Protein AF-0000000082933104 (afdb_homodimer)

pLDDT: mean 97.58, std 2.14, range [89.19, 98.94]

Organism: NCBI:txid1450156

Solvent-accessible surface area (backbone atoms only — not comparable to full-atom values): 12382 Å² total; per-residue (Å²): 108,70,47,60,34,48,34,34,32,26,85,57,32,58,61,49,54,52,49,48,28,68,26,53,69,30,44,81,71,48,78,36,68,40,98,80,80,35,26,57,36,30,31,27,39,45,75,86,38,38,39,28,44,19,52,44,88,65,85,78,35,67,41,73,27,58,34,46,31,42,35,26,45,92,82,30,55,64,56,44,52,46,27,46,68,56,41,52,62,78,32,52,75,76,38,72,76,38,62,55,99,85,23,78,34,30,35,27,32,28,30,68,71,47,53,37,40,31,35,32,52,107,71,47,59,34,49,33,36,34,28,84,56,32,58,62,50,54,52,49,47,27,68,26,52,68,30,43,80,73,48,78,36,68,40,98,82,80,35,26,59,37,29,33,28,38,46,76,86,37,36,39,29,43,20,50,43,89,66,84,76,35,68,41,72,26,58,34,48,31,42,35,23,46,94,81,29,55,62,57,45,50,45,27,46,67,56,40,51,63,77,32,52,73,76,37,72,76,39,61,57,98,84,22,77,34,28,35,26,34,28,29,69,70,48,52,37,40,33,35,32,52

Sequence (242 aa):
MLRSLMQVYVKGTIEAVNLYQKAFNAEILCLYPDDKGGYMHSELNVHGQVLAVSEITEKPIEGNNMQFCFHFGEGGEIHVKKAYEVLKDEATIHVPIGPCDYSPCMFSLVDKFGVYWCLFVMLRSLMQVYVKGTIEAVNLYQKAFNAEILCLYPDDKGGYMHSELNVHGQVLAVSEITEKPIEGNNMQFCFHFGEGGEIHVKKAYEVLKDEATIHVPIGPCDYSPCMFSLVDKFGVYWCLFV

Foldseek 3Di:
DPADEDEDEFAAQPVVVVLLCQLQVWAWPDFDDDPPGHGQWTWTQRVNHIYIYHYDPDDDDADDPDAAEEEDDPVCQVSQVRNCVRQVVCKAWPADWADDPVFGTWTWIQGNRRHTYIYTD/DPADEAEDEFAPQPVVVVLLCQLQVWAWPDF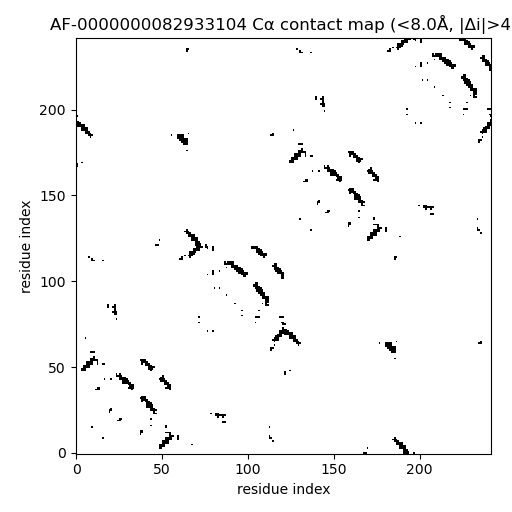DDDPPGHGQWTWTQRVNHTYIYHYDPDDDDADDPDAEEEEDDPVCQVSQVRNCVRQVVCKAWPADWADDPVFGTWTWIQGNRRHTYIYTD

InterPro domains:
  IPR029068 Glyoxalase/Bleomycin resistance protein/Dihydroxybiphenyl dioxygenase [G3DSA:3.10.180.10] (5-121)
  IPR029068 Glyoxalase/Bleomycin resistance protein/Dihydroxybiphenyl dioxygenase [SSF54593] (10-120)

Nearest PDB structures (foldseek):
  3oms-assembly1_A-2  TM=8.398E-01  e=1.100E-09  Bacillus cereus ATCC 14579
  1u6l-assembly1_B  TM=8.187E-01  e=5.709E-09  Pseudomonas aeruginosa PAO1
  1u7i-assembly1_B  TM=7.902E-01  e=3.665E-09  Pseudomonas aeruginosa PAO1
  3e5d-assembly1_A-2  TM=7.153E-01  e=7.315E-06  Listeria monocytogenes serotype 4b str. F2365
  5umq-assembly1_A  TM=6.462E-01  e=1.004E-05  Streptomyces sp. CB03234

Secondary structure (DSSP, 8-state):
--EEEEEEEES-HHHHHHHHHHHHTPEEEEEEE-TTSSEEEEEEEETTEEEEEEE-SS-----SSEEEEEE--TTTHHHHHHHHHHHTTT-EEEEEEE--SS-SSEEEEE-TT--EEEEE-/--EEEEEEEES-HHHHHHHHHHHHTPEEEEEEE-TTSSEEEEEEEETTEEEEEEE-SS-----SSEEEEEE--TTTHHHHHHHHHHHTTTPEEEEEEE--SS-SSEEEEE-TT--EEEEE-

Structure (mmCIF, N/CA/C/O backbone):
data_AF-0000000082933104-model_v1
#
loop_
_entity.id
_entity.type
_entity.pdbx_description
1 polymer 'VOC family protein'
#
loop_
_atom_site.group_PDB
_atom_site.id
_atom_site.type_symbol
_atom_site.label_atom_id
_atom_site.label_alt_id
_atom_site.label_comp_id
_atom_site.label_asym_id
_atom_site.label_entity_id
_atom_site.label_seq_id
_atom_site.pdbx_PDB_ins_code
_atom_site.Cartn_x
_atom_site.Cartn_y
_atom_site.Cartn_z
_atom_site.occupancy
_atom_site.B_iso_or_equiv
_atom_site.auth_seq_id
_atom_site.auth_comp_id
_atom_site.auth_asym_id
_atom_site.auth_atom_id
_atom_site.pdbx_PDB_model_num
ATOM 1 N N . MET A 1 1 ? 0.02 15.031 -7.738 1 89.88 1 MET A N 1
ATOM 2 C CA . MET A 1 1 ? 0.876 14.164 -6.934 1 89.88 1 MET A CA 1
ATOM 3 C C . MET A 1 1 ? 2.145 13.789 -7.695 1 89.88 1 MET A C 1
ATOM 5 O O . MET A 1 1 ? 2.09 13.492 -8.891 1 89.88 1 MET A O 1
ATOM 9 N N . LEU A 1 2 ? 3.324 13.891 -7.027 1 93.56 2 LEU A N 1
ATOM 10 C CA . LEU A 1 2 ? 4.602 13.555 -7.645 1 93.56 2 LEU A CA 1
ATOM 11 C C . LEU A 1 2 ? 4.773 12.047 -7.754 1 93.56 2 LEU A C 1
ATOM 13 O O . LEU A 1 2 ? 5.109 11.531 -8.82 1 93.56 2 LEU A O 1
ATOM 17 N N . ARG A 1 3 ? 4.551 11.406 -6.668 1 97.19 3 ARG A N 1
ATOM 18 C CA . ARG A 1 3 ? 4.691 9.953 -6.66 1 97.19 3 ARG A CA 1
ATOM 19 C C . ARG A 1 3 ? 3.979 9.344 -5.457 1 97.19 3 ARG A C 1
ATOM 21 O O . ARG A 1 3 ? 3.57 10.062 -4.539 1 97.19 3 ARG A O 1
ATOM 28 N N . SER A 1 4 ? 3.727 8.031 -5.492 1 98.56 4 SER A N 1
ATOM 29 C CA . SER A 1 4 ? 3.25 7.238 -4.363 1 98.56 4 SER A CA 1
ATOM 30 C C . SER A 1 4 ? 4.27 6.176 -3.967 1 98.56 4 SER A C 1
ATOM 32 O O . SER A 1 4 ? 5.09 5.754 -4.789 1 98.56 4 SER A O 1
ATOM 34 N N . LEU A 1 5 ? 4.258 5.844 -2.727 1 98.69 5 LEU A N 1
ATOM 35 C CA . LEU A 1 5 ? 5.129 4.777 -2.24 1 98.69 5 LEU A CA 1
ATOM 36 C C . LEU A 1 5 ? 4.316 3.684 -1.554 1 98.69 5 LEU A C 1
ATOM 38 O O . LEU A 1 5 ? 3.404 3.977 -0.777 1 98.69 5 LEU A O 1
ATOM 42 N N . MET A 1 6 ? 4.609 2.506 -1.927 1 98.88 6 MET A N 1
ATOM 43 C CA . MET A 1 6 ? 4.277 1.349 -1.1 1 98.88 6 MET A CA 1
ATOM 44 C C . MET A 1 6 ? 5.363 1.094 -0.06 1 98.88 6 MET A C 1
ATOM 46 O O . MET A 1 6 ? 6.418 0.535 -0.378 1 98.88 6 MET A O 1
ATOM 5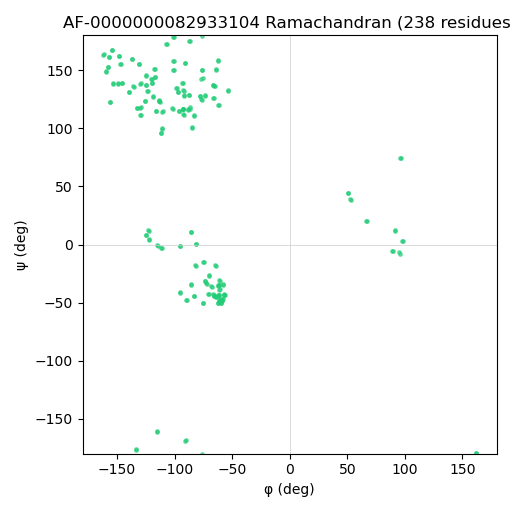0 N N . GLN A 1 7 ? 5.113 1.515 1.153 1 98.94 7 GLN A N 1
ATOM 51 C CA . GLN A 1 7 ? 6.125 1.497 2.201 1 98.94 7 GLN A CA 1
ATOM 52 C C . GLN A 1 7 ? 5.988 0.256 3.08 1 98.94 7 GLN A C 1
ATOM 54 O O . GLN A 1 7 ? 4.891 -0.068 3.537 1 98.94 7 GLN A O 1
ATOM 59 N N . VAL A 1 8 ? 7.105 -0.388 3.275 1 98.88 8 VAL A N 1
ATOM 60 C CA . VAL A 1 8 ? 7.105 -1.518 4.199 1 98.88 8 VAL A CA 1
ATOM 61 C C . VAL A 1 8 ? 8.164 -1.303 5.277 1 98.88 8 VAL A C 1
ATOM 63 O O . VAL A 1 8 ? 9.227 -0.733 5.008 1 98.88 8 VAL A O 1
ATOM 66 N N . TYR A 1 9 ? 7.887 -1.732 6.414 1 98.69 9 TYR A N 1
ATOM 67 C CA . TYR A 1 9 ? 8.797 -1.771 7.555 1 98.69 9 TYR A CA 1
ATOM 68 C C . TYR A 1 9 ? 9.133 -3.207 7.938 1 98.69 9 TYR A C 1
ATOM 70 O O . TYR A 1 9 ? 8.234 -3.988 8.273 1 98.69 9 TYR A O 1
ATOM 78 N N . VAL A 1 10 ? 10.383 -3.508 7.941 1 98.5 10 VAL A N 1
ATOM 79 C CA . VAL A 1 10 ? 10.766 -4.906 8.102 1 98.5 10 VAL A CA 1
ATOM 80 C C . VAL A 1 10 ? 11.938 -5.012 9.07 1 98.5 10 VAL A C 1
ATOM 82 O O . VAL A 1 10 ? 12.617 -4.016 9.344 1 98.5 10 VAL A O 1
ATOM 85 N N . LYS A 1 11 ? 12.148 -6.188 9.641 1 96.94 11 LYS A N 1
ATOM 86 C CA . LYS A 1 11 ? 13.414 -6.523 10.297 1 96.94 11 LYS A CA 1
ATOM 87 C C . LYS A 1 11 ? 14.367 -7.215 9.328 1 96.94 11 LYS A C 1
ATOM 89 O O . LYS A 1 11 ? 14.086 -8.32 8.852 1 96.94 11 LYS A O 1
ATOM 94 N N . GLY A 1 12 ? 15.484 -6.465 9 1 97.12 12 GLY A N 1
ATOM 95 C CA . GLY A 1 12 ? 16.422 -6.992 8.016 1 97.12 12 GLY A CA 1
ATOM 96 C C . GLY A 1 12 ? 16.172 -6.461 6.613 1 97.12 12 GLY A C 1
ATOM 97 O O . GLY A 1 12 ? 15.711 -7.195 5.734 1 97.12 12 GLY A O 1
ATOM 98 N N . THR A 1 13 ? 16.547 -5.211 6.387 1 98.38 13 THR A N 1
ATOM 99 C CA . THR A 1 13 ? 16.266 -4.504 5.145 1 98.38 13 THR A CA 1
ATOM 100 C C . THR A 1 13 ? 17.125 -5.035 4.004 1 98.38 13 THR A C 1
ATOM 102 O O . THR A 1 13 ? 16.672 -5.102 2.855 1 98.38 13 THR A O 1
ATOM 105 N N . ILE A 1 14 ? 18.328 -5.445 4.305 1 98.19 14 ILE A N 1
ATOM 106 C CA . ILE A 1 14 ? 19.219 -5.949 3.266 1 98.19 14 ILE A CA 1
ATOM 107 C C . ILE A 1 14 ? 18.609 -7.195 2.623 1 98.19 14 ILE A C 1
ATOM 109 O O . ILE A 1 14 ? 18.516 -7.285 1.397 1 98.19 14 ILE A O 1
ATOM 113 N N . GLU A 1 15 ? 18.219 -8.109 3.479 1 98.44 15 GLU A N 1
ATOM 114 C CA . GLU A 1 15 ? 17.594 -9.336 2.986 1 98.44 15 GLU A CA 1
ATOM 115 C C . GLU A 1 15 ? 16.297 -9.031 2.242 1 98.44 15 GLU A C 1
ATOM 117 O O . GLU A 1 15 ? 16.016 -9.633 1.202 1 98.44 15 GLU A O 1
ATOM 122 N N . ALA A 1 16 ? 15.492 -8.148 2.775 1 98.75 16 ALA A N 1
ATOM 123 C CA . ALA A 1 16 ? 14.227 -7.793 2.146 1 98.75 16 ALA A CA 1
ATOM 124 C C . ALA A 1 16 ? 14.445 -7.18 0.767 1 98.75 16 ALA A C 1
ATOM 126 O O . ALA A 1 16 ? 13.781 -7.555 -0.201 1 98.75 16 ALA A O 1
ATOM 127 N N . VAL A 1 17 ? 15.352 -6.219 0.68 1 98.75 17 VAL A N 1
ATOM 128 C CA . VAL A 1 17 ? 15.664 -5.566 -0.588 1 98.75 17 VAL A CA 1
ATOM 129 C C . VAL A 1 17 ? 16.109 -6.613 -1.61 1 98.75 17 VAL A C 1
ATOM 131 O O . VAL A 1 17 ? 15.648 -6.598 -2.756 1 98.75 17 VAL A O 1
ATOM 134 N N . ASN A 1 18 ? 16.953 -7.547 -1.171 1 98.62 18 ASN A N 1
ATOM 135 C CA . ASN A 1 18 ? 17.406 -8.617 -2.055 1 98.62 18 ASN A CA 1
ATOM 136 C C . ASN A 1 18 ? 16.234 -9.484 -2.523 1 98.62 18 ASN A C 1
ATOM 138 O O . ASN A 1 18 ? 16.172 -9.859 -3.695 1 98.62 18 ASN A O 1
ATOM 142 N N . LEU A 1 19 ? 15.391 -9.805 -1.607 1 98.88 19 LEU A N 1
ATOM 143 C CA . LEU A 1 19 ? 14.227 -10.617 -1.932 1 98.88 19 LEU A CA 1
ATOM 144 C C . LEU A 1 19 ? 13.367 -9.938 -2.996 1 98.88 19 LEU A C 1
ATOM 146 O O . LEU A 1 19 ? 12.961 -10.57 -3.969 1 98.88 19 LEU A O 1
ATOM 150 N N . TYR A 1 20 ? 13.062 -8.656 -2.834 1 98.88 20 TYR A N 1
ATOM 151 C CA . TYR A 1 20 ? 12.164 -7.945 -3.736 1 98.88 20 TYR A CA 1
ATOM 152 C C . TYR A 1 20 ? 12.836 -7.668 -5.074 1 98.88 20 TYR A C 1
ATOM 154 O O . TYR A 1 20 ? 12.18 -7.637 -6.117 1 98.88 20 TYR A O 1
ATOM 162 N N . GLN A 1 21 ? 14.18 -7.48 -5.059 1 98.88 21 GLN A N 1
ATOM 163 C CA . GLN A 1 21 ? 14.891 -7.422 -6.332 1 98.88 21 GLN A CA 1
ATOM 164 C C . GLN A 1 21 ? 14.688 -8.703 -7.133 1 98.88 21 GLN A C 1
ATOM 166 O O . GLN A 1 21 ? 14.422 -8.656 -8.336 1 98.88 21 GLN A O 1
ATOM 171 N N . LYS A 1 22 ? 14.852 -9.805 -6.434 1 98.75 22 LYS A N 1
ATOM 172 C CA . LYS A 1 22 ? 14.695 -11.102 -7.086 1 98.75 22 LYS A CA 1
ATOM 173 C C . LYS A 1 22 ? 13.258 -11.328 -7.531 1 98.75 22 LYS A C 1
ATOM 175 O O . LYS A 1 22 ? 13.016 -11.773 -8.656 1 98.75 22 LYS A O 1
ATOM 180 N N . ALA A 1 23 ? 12.312 -11.023 -6.711 1 98.88 23 ALA A N 1
ATOM 181 C CA . ALA A 1 23 ? 10.898 -11.305 -6.973 1 98.88 23 ALA A CA 1
ATOM 182 C C . ALA A 1 23 ? 10.375 -10.469 -8.133 1 98.88 23 ALA A C 1
ATOM 184 O O . ALA A 1 23 ? 9.562 -10.945 -8.93 1 98.88 23 ALA A O 1
ATOM 185 N N . PHE A 1 24 ? 10.867 -9.203 -8.227 1 98.81 24 PHE A N 1
ATOM 186 C CA . PHE A 1 24 ? 10.211 -8.258 -9.125 1 98.81 24 PHE A CA 1
ATOM 187 C C . PHE A 1 24 ? 11.195 -7.723 -10.156 1 98.81 24 PHE A C 1
ATOM 189 O O . PHE A 1 24 ? 10.859 -6.84 -10.945 1 98.81 24 PHE A O 1
ATOM 196 N N . ASN A 1 25 ? 12.438 -8.273 -10.117 1 98 25 ASN A N 1
ATOM 197 C CA . ASN A 1 25 ? 13.5 -7.656 -10.914 1 98 25 ASN A CA 1
ATOM 198 C C . ASN A 1 25 ? 13.586 -6.152 -10.672 1 98 25 ASN A C 1
ATOM 200 O O . ASN A 1 25 ? 13.648 -5.371 -11.625 1 98 25 ASN A O 1
ATOM 204 N N . ALA A 1 26 ? 13.508 -5.793 -9.469 1 98.5 26 ALA A N 1
ATOM 205 C CA . ALA A 1 26 ? 13.391 -4.395 -9.078 1 98.5 26 ALA A CA 1
ATOM 206 C C . ALA A 1 26 ? 14.727 -3.674 -9.211 1 98.5 26 ALA A C 1
ATOM 208 O O . ALA A 1 26 ? 15.773 -4.242 -8.898 1 98.5 26 ALA A O 1
ATOM 209 N N . GLU A 1 27 ? 14.711 -2.514 -9.594 1 98.44 27 GLU A N 1
ATOM 210 C CA . GLU A 1 27 ? 15.883 -1.646 -9.633 1 98.44 27 GLU A CA 1
ATOM 211 C C . GLU A 1 27 ? 15.992 -0.811 -8.359 1 98.44 27 GLU A C 1
ATOM 213 O O . GLU A 1 27 ? 14.992 -0.299 -7.859 1 98.44 27 GLU A O 1
ATOM 218 N N . ILE A 1 28 ? 17.188 -0.671 -7.867 1 98.56 28 ILE A N 1
ATOM 219 C CA . ILE A 1 28 ? 17.422 0.171 -6.699 1 98.56 28 ILE A CA 1
ATOM 220 C C . ILE A 1 28 ? 17.391 1.642 -7.109 1 98.56 28 ILE A C 1
ATOM 222 O O . ILE A 1 28 ? 18.094 2.055 -8.023 1 98.56 28 ILE A O 1
ATOM 226 N N . LEU A 1 29 ? 16.578 2.365 -6.488 1 98.62 29 LEU A N 1
ATOM 227 C CA . LEU A 1 29 ? 16.5 3.797 -6.75 1 98.62 29 LEU A CA 1
ATOM 228 C C . LEU A 1 29 ? 17.359 4.582 -5.762 1 98.62 29 LEU A C 1
ATOM 230 O O . LEU A 1 29 ? 18 5.566 -6.133 1 98.62 29 LEU A O 1
ATOM 234 N N . CYS A 1 30 ? 17.328 4.184 -4.492 1 97.81 30 CYS A N 1
ATOM 235 C CA . CYS A 1 30 ? 18.156 4.816 -3.469 1 97.81 30 CYS A CA 1
ATOM 236 C C . CYS A 1 30 ? 18.312 3.902 -2.26 1 97.81 30 CYS A C 1
ATOM 238 O O . CYS A 1 30 ? 17.438 3.078 -1.978 1 97.81 30 CYS A O 1
ATOM 240 N N . LEU A 1 31 ? 19.422 4 -1.617 1 97.5 31 LEU A N 1
ATOM 241 C CA . LEU A 1 31 ? 19.734 3.322 -0.366 1 97.5 31 LEU A CA 1
ATOM 242 C C . LEU A 1 31 ? 20.266 4.312 0.665 1 97.5 31 LEU A C 1
ATOM 244 O O . LEU A 1 31 ? 21.266 4.996 0.417 1 97.5 31 LEU A O 1
ATOM 248 N N . TYR A 1 32 ? 19.578 4.426 1.717 1 96.75 32 TYR A N 1
ATOM 249 C CA . TYR A 1 32 ? 20.047 5.23 2.838 1 96.75 32 TYR A CA 1
ATOM 250 C C . TYR A 1 32 ? 20.406 4.352 4.027 1 96.75 32 TYR A C 1
ATOM 252 O O . TYR A 1 32 ? 19.531 3.957 4.805 1 96.75 32 TYR A O 1
ATOM 260 N N . PRO A 1 33 ? 21.641 4.078 4.199 1 95.88 33 PRO A N 1
ATOM 261 C CA . PRO A 1 33 ? 22.078 3.162 5.258 1 95.88 33 PRO A CA 1
ATOM 262 C C . PRO A 1 33 ? 21.766 3.686 6.656 1 95.88 33 PRO A C 1
ATOM 264 O O . PRO A 1 33 ? 21.656 4.898 6.855 1 95.88 33 PRO A O 1
ATOM 267 N N . ASP A 1 34 ? 21.594 2.693 7.375 1 92.62 34 ASP A N 1
ATOM 268 C CA . ASP A 1 34 ? 21.5 3.051 8.789 1 92.62 34 ASP A CA 1
ATOM 269 C C . ASP A 1 34 ? 22.812 2.773 9.508 1 92.62 34 ASP A C 1
ATOM 271 O O . ASP A 1 34 ? 23.828 2.441 8.875 1 92.62 34 ASP A O 1
ATOM 275 N N . ASP A 1 35 ? 22.969 3.053 10.805 1 89.19 35 ASP A N 1
ATOM 276 C CA . ASP A 1 35 ? 24.219 2.881 11.531 1 89.19 35 ASP A CA 1
ATOM 277 C C . ASP A 1 35 ? 24.359 1.451 12.047 1 89.19 35 ASP A C 1
ATOM 279 O O . ASP A 1 35 ? 25.328 1.126 12.734 1 89.19 35 ASP A O 1
ATOM 283 N N . LYS A 1 36 ? 23.5 0.559 11.594 1 92.81 36 LYS A N 1
ATOM 284 C CA . LYS A 1 36 ? 23.484 -0.8 12.133 1 92.81 36 LYS A CA 1
ATOM 285 C C . LYS A 1 36 ? 23.641 -1.83 11.016 1 92.81 36 LYS A C 1
ATOM 287 O O . LYS A 1 36 ? 23.391 -3.02 11.219 1 92.81 36 LYS A O 1
ATOM 292 N N . GLY A 1 37 ? 23.938 -1.374 9.805 1 92 37 GLY A N 1
ATOM 293 C CA . GLY A 1 37 ? 24.203 -2.299 8.711 1 92 37 GLY A CA 1
ATOM 294 C C . GLY A 1 37 ? 23 -2.527 7.816 1 92 37 GLY A C 1
ATOM 295 O O . GLY A 1 37 ? 23.047 -3.369 6.918 1 92 37 GLY A O 1
ATOM 296 N N . GLY A 1 38 ? 21.953 -1.885 8.039 1 96 38 GLY A N 1
ATOM 297 C CA . GLY A 1 38 ? 20.781 -1.927 7.176 1 96 38 GLY A CA 1
ATOM 298 C C . GLY A 1 38 ? 20.469 -0.591 6.531 1 96 38 GLY A C 1
ATOM 299 O O . GLY A 1 38 ? 21.359 0.209 6.277 1 96 38 GLY A O 1
ATOM 300 N N . TYR A 1 39 ? 19.281 -0.467 6.09 1 96.94 39 TYR A N 1
ATOM 301 C CA . TYR A 1 39 ? 18.844 0.784 5.48 1 96.94 39 TYR A CA 1
ATOM 302 C C . TYR A 1 39 ? 17.781 1.469 6.332 1 96.94 39 TYR A C 1
ATOM 304 O O . TYR A 1 39 ? 16.766 0.863 6.668 1 96.94 39 TYR A O 1
ATOM 312 N N . MET A 1 40 ? 17.969 2.676 6.734 1 95.06 40 MET A N 1
ATOM 313 C CA . MET A 1 40 ? 16.922 3.496 7.344 1 95.06 40 MET A CA 1
ATOM 314 C C . MET A 1 40 ? 15.773 3.734 6.363 1 95.06 40 MET A C 1
ATOM 316 O O . MET A 1 40 ? 14.609 3.768 6.762 1 95.06 40 MET A O 1
ATOM 320 N N . HIS A 1 41 ? 16.172 3.854 5.117 1 96.81 41 HIS A N 1
ATOM 321 C CA . HIS A 1 41 ? 15.25 4.031 4.008 1 96.81 41 HIS A CA 1
ATOM 322 C C . HIS A 1 41 ? 15.844 3.516 2.701 1 96.81 41 HIS A C 1
ATOM 324 O O . HIS A 1 41 ? 17.031 3.715 2.436 1 96.81 41 HIS A O 1
ATOM 330 N N . SER A 1 42 ? 15.117 2.885 1.926 1 98.62 42 SER A N 1
ATOM 331 C CA . SER A 1 42 ? 15.484 2.455 0.58 1 98.62 42 SER A CA 1
ATOM 332 C C . SER A 1 42 ? 14.273 2.451 -0.347 1 98.62 42 SER A C 1
ATOM 334 O O . SER A 1 42 ? 13.133 2.365 0.112 1 98.62 42 SER A O 1
ATOM 336 N N . GLU A 1 43 ? 14.523 2.568 -1.592 1 98.81 43 GLU A N 1
ATOM 337 C CA . GLU A 1 43 ? 13.461 2.549 -2.596 1 98.81 43 GLU A CA 1
ATOM 338 C C . GLU A 1 43 ? 13.844 1.678 -3.787 1 98.81 43 GLU A C 1
ATOM 340 O O . GLU A 1 43 ? 14.992 1.714 -4.246 1 98.81 43 GLU A O 1
ATOM 345 N N . LEU A 1 44 ? 12.922 0.938 -4.176 1 98.88 44 LEU A N 1
ATOM 346 C CA . LEU A 1 44 ? 13.055 0.105 -5.363 1 98.88 44 LEU A CA 1
ATOM 347 C C . LEU A 1 44 ? 11.992 0.461 -6.395 1 98.88 44 LEU A C 1
ATOM 349 O O . LEU A 1 44 ? 10.852 0.766 -6.039 1 98.88 44 LEU A O 1
ATOM 353 N N . ASN A 1 45 ? 12.336 0.439 -7.645 1 98.81 45 ASN A N 1
ATOM 354 C CA . ASN A 1 45 ? 11.344 0.458 -8.719 1 98.81 45 ASN A CA 1
ATOM 355 C C . ASN A 1 45 ? 10.805 -0.938 -9 1 98.81 45 ASN A C 1
ATOM 357 O O . ASN A 1 45 ? 11.531 -1.805 -9.492 1 98.81 45 ASN A O 1
ATOM 361 N N . VAL A 1 46 ? 9.586 -1.166 -8.695 1 98.44 46 VAL A N 1
ATOM 362 C CA . VAL A 1 46 ? 8.898 -2.432 -8.945 1 98.44 46 VAL A CA 1
ATOM 363 C C . VAL A 1 46 ? 7.824 -2.24 -10.008 1 98.44 46 VAL A C 1
ATOM 365 O O . VAL A 1 46 ? 6.688 -1.887 -9.688 1 98.44 46 VAL A O 1
ATOM 368 N N . HIS A 1 47 ? 8.188 -2.553 -11.203 1 97.5 47 HIS A N 1
ATOM 369 C CA . HIS A 1 47 ? 7.285 -2.424 -12.344 1 97.5 47 HIS A CA 1
ATOM 370 C C . HIS A 1 47 ? 6.688 -1.021 -12.414 1 97.5 47 HIS A C 1
ATOM 372 O O . HIS A 1 47 ? 5.477 -0.867 -12.578 1 97.5 47 HIS A O 1
ATOM 378 N N . GLY A 1 48 ? 7.445 -0.025 -12.125 1 96.81 48 GLY A N 1
ATOM 379 C CA . GLY A 1 48 ? 7.008 1.356 -12.25 1 96.81 48 GLY A CA 1
ATOM 380 C C . GLY A 1 48 ? 6.484 1.933 -10.945 1 96.81 48 GLY A C 1
ATOM 381 O O . GLY A 1 48 ? 6.156 3.119 -10.875 1 96.81 48 GLY A O 1
ATOM 382 N N . GLN A 1 49 ? 6.328 1.116 -9.914 1 97.94 49 GLN A N 1
ATOM 383 C CA . GLN A 1 49 ? 5.922 1.565 -8.586 1 97.94 49 GLN A CA 1
ATOM 384 C C . GLN A 1 49 ? 7.117 1.665 -7.648 1 97.94 49 GLN A C 1
ATOM 386 O O . GLN A 1 49 ? 8.102 0.939 -7.809 1 97.94 49 GLN A O 1
ATOM 391 N N . VAL A 1 50 ? 6.996 2.559 -6.738 1 98.75 50 VAL A N 1
ATOM 392 C CA . VAL A 1 50 ? 8.062 2.662 -5.742 1 98.75 50 VAL A CA 1
ATOM 393 C C . VAL A 1 50 ? 7.711 1.812 -4.523 1 98.75 50 VAL A C 1
ATOM 395 O O . VAL A 1 50 ? 6.695 2.053 -3.859 1 98.75 50 VAL A O 1
ATOM 398 N N . LEU A 1 51 ? 8.484 0.835 -4.273 1 98.94 51 LEU A N 1
ATOM 399 C CA . LEU A 1 51 ? 8.477 0.1 -3.012 1 98.94 51 LEU A CA 1
ATOM 400 C C . LEU A 1 51 ? 9.547 0.631 -2.064 1 98.94 51 LEU A C 1
ATOM 402 O O . LEU A 1 51 ? 10.734 0.567 -2.369 1 98.94 51 LEU A O 1
ATOM 406 N N . ALA A 1 52 ? 9.125 1.183 -1 1 98.94 52 ALA A N 1
ATOM 407 C CA . ALA A 1 52 ? 10.055 1.678 0.014 1 98.94 52 ALA A CA 1
ATOM 408 C C . ALA A 1 52 ? 10.219 0.667 1.145 1 98.94 52 ALA A C 1
ATOM 410 O O . ALA A 1 52 ? 9.242 0.062 1.595 1 98.94 52 ALA A O 1
ATOM 411 N N . VAL A 1 53 ? 11.438 0.454 1.521 1 98.88 53 VAL A N 1
ATOM 412 C CA . VAL A 1 53 ? 11.758 -0.53 2.549 1 98.88 53 VAL A CA 1
ATOM 413 C C . VAL A 1 53 ? 12.57 0.13 3.66 1 98.88 53 VAL A C 1
ATOM 415 O O . VAL A 1 53 ? 13.617 0.735 3.398 1 98.88 53 VAL A O 1
ATOM 418 N N . SER A 1 54 ? 12.117 0.064 4.836 1 98.31 54 SER A N 1
ATOM 419 C CA . SER A 1 54 ? 12.797 0.646 5.992 1 98.31 54 SER A CA 1
ATOM 420 C C . SER A 1 54 ? 12.898 -0.356 7.137 1 98.31 54 SER A C 1
ATOM 422 O O . SER A 1 54 ? 12.062 -1.257 7.254 1 98.31 54 SER A O 1
ATOM 424 N N . GLU A 1 55 ? 13.906 -0.12 7.977 1 97.69 55 GLU A N 1
ATOM 425 C CA . GLU A 1 55 ? 14.062 -0.933 9.18 1 97.69 55 GLU A CA 1
ATOM 426 C C . GLU A 1 55 ? 13.078 -0.507 10.266 1 97.69 55 GLU A C 1
ATOM 428 O O . GLU A 1 55 ? 12.914 0.686 10.531 1 97.69 55 GLU A O 1
ATOM 433 N N . ILE A 1 56 ? 12.367 -1.468 10.758 1 95.94 56 ILE A N 1
ATOM 434 C CA . ILE A 1 56 ? 11.453 -1.167 11.852 1 95.94 56 ILE A CA 1
ATOM 435 C C . ILE A 1 56 ? 12.148 -1.39 13.188 1 95.94 56 ILE A C 1
ATOM 437 O O . ILE A 1 56 ? 12.859 -2.383 13.367 1 95.94 56 ILE A O 1
ATOM 441 N N . THR A 1 57 ? 12.016 -0.456 14.039 1 91.69 57 THR A N 1
ATOM 442 C CA . THR A 1 57 ? 12.68 -0.542 15.336 1 91.69 57 THR A CA 1
ATOM 443 C C . THR A 1 57 ? 11.828 -1.323 16.328 1 91.69 57 THR A C 1
ATOM 445 O O . THR A 1 57 ? 12.352 -2.066 17.156 1 91.69 57 THR A O 1
ATOM 448 N N . GLU A 1 58 ? 10.484 -1.202 16.219 1 95.12 58 GLU A N 1
ATOM 449 C CA . GLU A 1 58 ? 9.57 -1.939 17.094 1 95.12 58 GLU A CA 1
ATOM 450 C C . GLU A 1 58 ? 9.266 -3.324 16.516 1 95.12 58 GLU A C 1
ATOM 452 O O . GLU A 1 58 ? 9.781 -3.695 15.469 1 95.12 58 GLU A O 1
ATOM 457 N N . LYS A 1 59 ? 8.531 -4.113 17.281 1 96.31 59 LYS A N 1
ATOM 458 C CA . LYS A 1 59 ? 8.094 -5.414 16.781 1 96.31 59 LYS A CA 1
ATOM 459 C C . LYS A 1 59 ? 7.113 -5.258 15.609 1 96.31 59 LYS A C 1
ATOM 461 O O . LYS A 1 59 ? 6.098 -4.57 15.734 1 96.31 59 LYS A O 1
ATOM 466 N N . PRO A 1 60 ? 7.418 -5.887 14.516 1 97.56 60 PRO A N 1
ATOM 467 C CA . PRO A 1 60 ? 6.453 -5.816 13.414 1 97.56 60 PRO A CA 1
ATOM 468 C C . PRO A 1 60 ? 5.145 -6.531 13.734 1 97.56 60 PRO A C 1
ATOM 470 O O . PRO A 1 60 ? 5.152 -7.59 14.367 1 97.56 60 PRO A O 1
ATOM 473 N N . ILE A 1 61 ? 4.109 -5.914 13.383 1 98.06 61 ILE A N 1
ATOM 474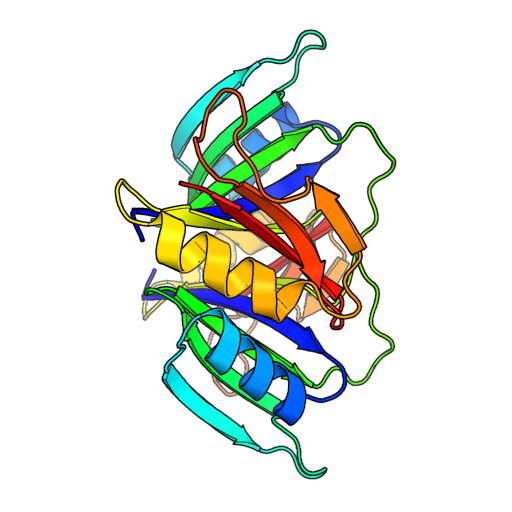 C CA . ILE A 1 61 ? 2.777 -6.5 13.484 1 98.06 61 ILE A CA 1
ATOM 475 C C . ILE A 1 61 ? 2.174 -6.656 12.094 1 98.06 61 ILE A C 1
ATOM 477 O O . ILE A 1 61 ? 1.983 -5.668 11.383 1 98.06 61 ILE A O 1
ATOM 481 N N . GLU A 1 62 ? 1.979 -7.859 11.742 1 98 62 GLU A N 1
ATOM 482 C CA . GLU A 1 62 ? 1.313 -8.156 10.477 1 98 62 GLU A CA 1
ATOM 483 C C . GLU A 1 62 ? -0.183 -7.867 10.562 1 98 62 GLU A C 1
ATOM 485 O O . GLU A 1 62 ? -0.855 -8.305 11.492 1 98 62 GLU A O 1
ATOM 490 N N . GLY A 1 63 ? -0.668 -7.113 9.641 1 98.25 63 GLY A N 1
ATOM 491 C CA . GLY A 1 63 ? -2.1 -6.871 9.555 1 98.25 63 GLY A CA 1
ATOM 492 C C . GL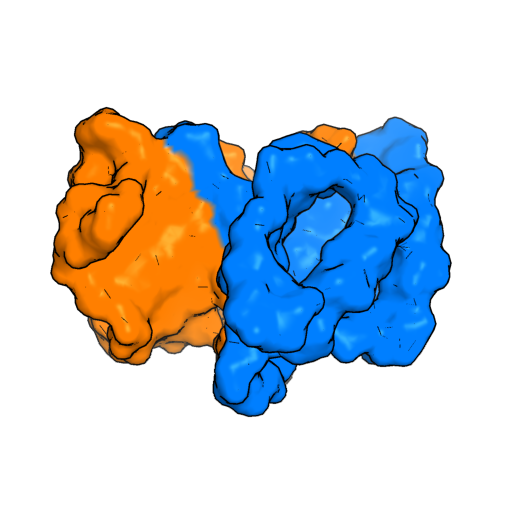Y A 1 63 ? -2.76 -7.609 8.406 1 98.25 63 GLY A C 1
ATOM 493 O O . GLY A 1 63 ? -2.084 -8.266 7.613 1 98.25 63 GLY A O 1
ATOM 494 N N . ASN A 1 64 ? -4.09 -7.555 8.367 1 98.5 64 ASN A N 1
ATOM 495 C CA . ASN A 1 64 ? -4.824 -8.211 7.293 1 98.5 64 ASN A CA 1
ATOM 496 C C . ASN A 1 64 ? -5.699 -7.215 6.527 1 98.5 64 ASN A C 1
ATOM 498 O O . ASN A 1 64 ? -6.555 -7.617 5.738 1 98.5 64 ASN A O 1
ATOM 502 N N . ASN A 1 65 ? -5.465 -5.941 6.789 1 98.69 65 ASN A N 1
ATOM 503 C CA . ASN A 1 65 ? -6.406 -4.965 6.258 1 98.69 65 ASN A CA 1
ATOM 504 C C . ASN A 1 65 ? -5.773 -4.113 5.164 1 98.69 65 ASN A C 1
ATOM 506 O O . ASN A 1 65 ? -6.426 -3.227 4.605 1 98.69 65 ASN A O 1
ATOM 510 N N . MET A 1 66 ? -4.5 -4.266 4.848 1 98.94 66 MET A N 1
ATOM 511 C CA . MET A 1 66 ? -3.811 -3.568 3.766 1 98.94 66 MET A CA 1
ATOM 512 C C . MET A 1 66 ? -3.055 -4.551 2.879 1 98.94 66 MET A C 1
ATOM 514 O O . MET A 1 66 ? -2.43 -5.488 3.377 1 98.94 66 MET A O 1
ATOM 518 N N . GLN A 1 67 ? -3.113 -4.332 1.59 1 98.94 67 GLN A N 1
ATOM 519 C CA . GLN A 1 67 ? -2.484 -5.223 0.622 1 98.94 67 GLN A CA 1
ATOM 520 C C . GLN A 1 67 ? -1.956 -4.445 -0.581 1 98.94 67 GLN A C 1
ATOM 522 O O . GLN A 1 67 ? -2.602 -3.508 -1.052 1 98.94 67 GLN A O 1
ATOM 527 N N . PHE A 1 68 ? -0.806 -4.793 -1.051 1 98.94 68 PHE A N 1
ATOM 528 C CA . PHE A 1 68 ? -0.285 -4.293 -2.318 1 98.94 68 PHE A CA 1
ATOM 529 C C . PHE A 1 68 ? -0.661 -5.227 -3.463 1 98.94 68 PHE A C 1
ATOM 531 O O . PHE A 1 68 ? -0.407 -6.434 -3.396 1 98.94 68 PHE A O 1
ATOM 538 N N . CYS A 1 69 ? -1.227 -4.695 -4.484 1 98.88 69 CYS A N 1
ATOM 539 C CA . CYS A 1 69 ? -1.656 -5.531 -5.598 1 98.88 69 CYS A CA 1
ATOM 540 C C . CYS A 1 69 ? -1.049 -5.047 -6.91 1 98.88 69 CYS A C 1
ATOM 542 O O . CYS A 1 69 ? -1.012 -3.842 -7.176 1 98.88 69 CYS A O 1
ATOM 544 N N . PHE A 1 70 ? -0.606 -5.938 -7.703 1 98.75 70 PHE A N 1
ATOM 545 C CA . PHE A 1 70 ? -0.149 -5.66 -9.062 1 98.75 70 PHE A CA 1
ATOM 546 C C . PHE A 1 70 ? -0.995 -6.414 -10.078 1 98.75 70 PHE A C 1
ATOM 548 O O . PHE A 1 70 ? -1.192 -7.625 -9.961 1 98.75 70 PHE A O 1
ATOM 555 N N . HIS A 1 71 ? -1.455 -5.676 -10.969 1 98.56 71 HIS A N 1
ATOM 556 C CA . HIS A 1 71 ? -2.256 -6.215 -12.062 1 98.56 71 HIS A CA 1
ATOM 557 C C . HIS A 1 71 ? -1.502 -6.137 -13.391 1 98.56 71 HIS A C 1
ATOM 559 O O . HIS A 1 71 ? -1.228 -5.047 -13.891 1 98.56 71 HIS A O 1
ATOM 565 N N . PHE A 1 72 ? -1.201 -7.25 -13.914 1 98.38 72 PHE A N 1
ATOM 566 C CA . PHE A 1 72 ? -0.491 -7.328 -15.188 1 98.38 72 PHE A CA 1
ATOM 567 C C . PHE A 1 72 ? -1.454 -7.633 -16.328 1 98.38 72 PHE A C 1
ATOM 569 O O . PHE A 1 72 ? -2.568 -8.102 -16.094 1 98.38 72 PHE A O 1
ATOM 576 N N . GLY A 1 73 ? -1.076 -7.305 -17.5 1 96 73 GLY A N 1
ATOM 577 C CA . GLY A 1 73 ? -1.841 -7.641 -18.688 1 96 73 GLY A CA 1
ATOM 578 C C . GLY A 1 73 ? -1.449 -8.977 -19.297 1 96 73 GLY A C 1
ATOM 579 O O . GLY A 1 73 ? -0.707 -9.742 -18.688 1 96 73 GLY A O 1
ATOM 580 N N . GLU A 1 74 ? -1.964 -9.18 -20.5 1 91.94 74 GLU A N 1
ATOM 581 C CA . GLU A 1 74 ? -1.633 -10.398 -21.234 1 91.94 74 GLU A CA 1
ATOM 582 C C . GLU A 1 74 ? -0.122 -10.578 -21.344 1 91.94 74 GLU A C 1
ATOM 584 O O . GLU A 1 74 ? 0.602 -9.633 -21.656 1 91.94 74 GLU A O 1
ATOM 589 N N . GLY A 1 75 ? 0.347 -11.758 -21.047 1 93.06 75 GLY A N 1
ATOM 590 C CA . GLY A 1 75 ? 1.776 -12.023 -21.078 1 93.06 75 GLY A CA 1
ATOM 591 C C . GLY A 1 75 ? 2.455 -11.742 -19.75 1 93.06 75 GLY A C 1
ATOM 592 O O . GLY A 1 75 ? 3.633 -12.055 -19.562 1 93.06 75 GLY A O 1
ATOM 593 N N . GLY A 1 76 ? 1.711 -11.227 -18.859 1 96.94 76 GLY A N 1
ATOM 594 C CA . GLY A 1 76 ? 2.262 -10.844 -17.578 1 96.94 76 GLY A CA 1
ATOM 595 C C . GLY A 1 76 ? 2.391 -12.016 -16.609 1 96.94 76 GLY A C 1
ATOM 596 O O . GLY A 1 76 ? 2.902 -11.859 -15.5 1 96.94 76 GLY A O 1
ATOM 597 N N . GLU A 1 77 ? 1.994 -13.219 -17.062 1 97.5 77 GLU A N 1
ATOM 598 C CA . GLU A 1 77 ? 2.072 -14.422 -16.234 1 97.5 77 GLU A CA 1
ATOM 599 C C . GLU A 1 77 ? 3.502 -14.68 -15.766 1 97.5 77 GLU A C 1
ATOM 601 O O . GLU A 1 77 ? 3.715 -15.172 -14.664 1 97.5 77 GLU A O 1
ATOM 606 N N . ILE A 1 78 ? 4.422 -14.344 -16.641 1 97.69 78 ILE A N 1
ATOM 607 C CA . ILE A 1 78 ? 5.828 -14.586 -16.312 1 97.69 78 ILE A CA 1
ATOM 608 C C . ILE A 1 78 ? 6.219 -13.805 -15.07 1 97.69 78 ILE A C 1
ATOM 610 O O . ILE A 1 78 ? 6.957 -14.305 -14.219 1 97.69 78 ILE A O 1
ATOM 614 N N . HIS A 1 79 ? 5.723 -12.602 -14.914 1 98.5 79 HIS A N 1
ATOM 615 C CA . HIS A 1 79 ? 6.016 -11.773 -13.75 1 98.5 79 HIS A CA 1
ATOM 616 C C . HIS A 1 79 ? 5.34 -12.32 -12.5 1 98.5 79 HIS A C 1
ATOM 618 O O . HIS A 1 79 ? 5.945 -12.352 -11.422 1 98.5 79 HIS A O 1
ATOM 624 N N . VAL A 1 80 ? 4.066 -12.734 -12.664 1 98.69 80 VAL A N 1
ATOM 625 C CA . VAL A 1 80 ? 3.297 -13.258 -11.539 1 98.69 80 VAL A CA 1
ATOM 626 C C . VAL A 1 80 ? 3.936 -14.555 -11.031 1 98.69 80 VAL A C 1
ATOM 628 O O . VAL A 1 80 ? 4.145 -14.719 -9.828 1 98.69 80 VAL A O 1
ATOM 631 N N . LYS A 1 81 ? 4.297 -15.422 -11.898 1 98.56 81 LYS A N 1
ATOM 632 C CA . LYS A 1 81 ? 4.883 -16.703 -11.539 1 98.56 81 LYS A CA 1
ATOM 633 C C . LYS A 1 81 ? 6.25 -16.531 -10.883 1 98.56 81 LYS A C 1
ATOM 635 O O . LYS A 1 81 ? 6.57 -17.203 -9.898 1 98.56 81 LYS A O 1
ATOM 640 N N . LYS A 1 82 ? 7.023 -15.664 -11.445 1 98.69 82 LYS A N 1
ATOM 641 C CA . LYS A 1 82 ? 8.336 -15.398 -10.852 1 98.69 82 LYS A CA 1
ATOM 642 C C . LYS A 1 82 ? 8.203 -14.898 -9.422 1 98.69 82 LYS A C 1
ATOM 644 O O . LYS A 1 82 ? 8.875 -15.391 -8.516 1 98.69 82 LYS A O 1
ATOM 649 N N . ALA A 1 83 ? 7.355 -13.891 -9.227 1 98.88 83 ALA A N 1
ATOM 650 C CA . ALA A 1 83 ? 7.145 -13.336 -7.895 1 98.88 83 ALA A CA 1
ATOM 651 C C . ALA A 1 83 ? 6.691 -14.414 -6.918 1 98.88 83 ALA A C 1
ATOM 653 O O . ALA A 1 83 ? 7.184 -14.492 -5.789 1 98.88 83 ALA A O 1
ATOM 654 N N . TYR A 1 84 ? 5.777 -15.25 -7.414 1 98.94 84 TYR A N 1
ATOM 655 C CA . TYR A 1 84 ? 5.27 -16.312 -6.555 1 98.94 84 TYR A CA 1
ATOM 656 C C . TYR A 1 84 ? 6.395 -17.234 -6.117 1 98.94 84 TYR A C 1
ATOM 658 O O . TYR A 1 84 ? 6.52 -17.562 -4.934 1 98.94 84 TYR A O 1
ATOM 666 N N . GLU A 1 85 ? 7.195 -17.641 -7.047 1 98.88 85 GLU A N 1
ATOM 667 C CA . GLU A 1 85 ? 8.266 -18.609 -6.773 1 98.88 85 GLU A CA 1
ATOM 668 C C . GLU A 1 85 ? 9.25 -18.047 -5.746 1 98.88 85 GLU A C 1
ATOM 670 O O . GLU A 1 85 ? 9.766 -18.797 -4.914 1 98.88 85 GLU A O 1
ATOM 675 N N . VAL A 1 86 ? 9.477 -16.828 -5.781 1 98.88 86 VAL A N 1
ATOM 676 C CA . VAL A 1 86 ? 10.461 -16.203 -4.906 1 98.88 86 VAL A CA 1
ATOM 677 C C . VAL A 1 86 ? 9.836 -15.922 -3.543 1 98.88 86 VAL A C 1
ATOM 679 O O . VAL A 1 86 ? 10.445 -16.188 -2.504 1 98.88 86 VAL A O 1
ATOM 682 N N . LEU A 1 87 ? 8.586 -15.391 -3.529 1 98.88 87 LEU A N 1
ATOM 683 C CA . LEU A 1 87 ? 7.973 -14.875 -2.309 1 98.88 87 LEU A CA 1
ATOM 684 C C . LEU A 1 87 ? 7.371 -16 -1.481 1 98.88 87 LEU A C 1
ATOM 686 O O . LEU A 1 87 ? 7.098 -15.836 -0.292 1 98.88 87 LEU A O 1
ATOM 690 N N . LYS A 1 88 ? 7.145 -17.156 -2.061 1 98.75 88 LYS A N 1
ATOM 691 C CA . LYS A 1 88 ? 6.387 -18.219 -1.407 1 98.75 88 LYS A CA 1
ATOM 692 C C . LYS A 1 88 ? 7.176 -18.828 -0.248 1 98.75 88 LYS A C 1
ATOM 694 O O . LYS A 1 88 ? 6.59 -19.391 0.672 1 98.75 88 LYS A O 1
ATOM 699 N N . ASP A 1 89 ? 8.523 -18.75 -0.33 1 98.25 89 ASP A N 1
ATOM 700 C CA . ASP A 1 89 ? 9.336 -19.359 0.724 1 98.25 89 ASP A CA 1
ATOM 701 C C . ASP A 1 89 ? 9.062 -18.688 2.07 1 98.25 89 ASP A C 1
ATOM 703 O O . ASP A 1 89 ? 9.219 -17.469 2.209 1 98.25 89 ASP A O 1
ATOM 707 N N . GLU A 1 90 ? 8.602 -19.422 3.082 1 98.38 90 GLU A N 1
ATOM 708 C CA . GLU A 1 90 ? 8.297 -18.984 4.441 1 98.38 90 GLU A CA 1
ATOM 709 C C . GLU A 1 90 ? 7.105 -18.031 4.457 1 98.38 90 GLU A C 1
ATOM 711 O O . GLU A 1 90 ? 6.949 -17.234 5.387 1 98.38 90 GLU A O 1
ATOM 716 N N . ALA A 1 91 ? 6.312 -18.094 3.371 1 98.75 91 ALA A N 1
ATOM 717 C CA . ALA A 1 91 ? 5.133 -17.234 3.264 1 98.75 91 ALA A CA 1
ATOM 718 C C . ALA A 1 91 ? 3.898 -17.922 3.836 1 98.75 91 ALA A C 1
ATOM 720 O O . ALA A 1 91 ? 3.898 -19.141 4.035 1 98.75 91 ALA A O 1
ATOM 721 N N . THR A 1 92 ? 2.936 -17.219 4.242 1 98.69 92 THR A N 1
ATOM 722 C CA . THR A 1 92 ? 1.57 -17.703 4.414 1 98.69 92 THR A CA 1
ATOM 723 C C . THR A 1 92 ? 0.772 -17.547 3.123 1 98.69 92 THR A C 1
ATOM 725 O O . THR A 1 92 ? 0.518 -16.422 2.68 1 98.69 92 THR A O 1
ATOM 728 N N . ILE A 1 93 ? 0.352 -18.625 2.533 1 98.62 93 ILE A N 1
ATOM 729 C CA . ILE A 1 93 ? -0.37 -18.594 1.266 1 98.62 93 ILE A CA 1
ATOM 730 C C . ILE A 1 93 ? -1.863 -18.406 1.528 1 98.62 93 ILE A C 1
ATOM 732 O O . ILE A 1 93 ? -2.486 -19.219 2.213 1 98.62 93 ILE A O 1
ATOM 736 N N . HIS A 1 94 ? -2.422 -17.359 1.099 1 98.06 94 HIS A N 1
ATOM 737 C CA . HIS A 1 94 ? -3.855 -17.125 1.222 1 98.06 94 HIS A CA 1
ATOM 738 C C . HIS A 1 94 ? -4.609 -17.688 0.019 1 98.06 94 HIS A C 1
ATOM 740 O O . HIS A 1 94 ? -5.668 -18.297 0.174 1 98.06 94 HIS A O 1
ATOM 746 N N . VAL A 1 95 ? -4.16 -17.406 -1.146 1 97.94 95 VAL A N 1
ATOM 747 C CA . VAL A 1 95 ? -4.648 -17.969 -2.406 1 97.94 95 VAL A CA 1
ATOM 748 C C . VAL A 1 95 ? -3.475 -18.5 -3.227 1 97.94 95 VAL A C 1
ATOM 750 O O . VAL A 1 95 ? -2.615 -17.734 -3.666 1 97.94 95 VAL A O 1
ATOM 753 N N . PRO A 1 96 ? -3.395 -19.766 -3.383 1 98.06 96 PRO A N 1
ATOM 754 C CA . PRO A 1 96 ? -2.301 -20.312 -4.188 1 98.06 96 PRO A CA 1
ATOM 755 C C . PRO A 1 96 ? -2.346 -19.859 -5.641 1 98.06 96 PRO A C 1
ATOM 757 O O . PRO A 1 96 ? -3.418 -19.531 -6.156 1 98.06 96 PRO A O 1
ATOM 760 N N . ILE A 1 97 ? -1.245 -19.891 -6.348 1 98.56 97 ILE A N 1
ATOM 761 C CA . ILE A 1 97 ? -1.167 -19.406 -7.723 1 98.56 97 ILE A CA 1
ATOM 762 C C . ILE A 1 97 ? -2.039 -20.281 -8.625 1 98.56 97 ILE A C 1
ATOM 764 O O . ILE A 1 97 ? -2.053 -21.5 -8.492 1 98.56 97 ILE A O 1
ATOM 768 N N . GLY A 1 98 ? -2.734 -19.688 -9.438 1 98.19 98 GLY A N 1
ATOM 769 C CA . GLY A 1 98 ? -3.623 -20.359 -10.375 1 98.19 98 GLY A CA 1
ATOM 770 C C . GLY A 1 98 ? -4.68 -19.438 -10.961 1 98.19 98 GLY A C 1
ATOM 771 O O . GLY A 1 98 ? -4.668 -18.234 -10.711 1 98.19 98 GLY A O 1
ATOM 772 N N . PRO A 1 99 ? -5.535 -19.984 -11.82 1 97.19 99 PRO A N 1
ATOM 773 C CA . PRO A 1 99 ? -6.598 -19.172 -12.406 1 97.19 99 PRO A CA 1
ATOM 774 C C . PRO A 1 99 ? -7.746 -18.906 -11.438 1 97.19 99 PRO A C 1
ATOM 776 O O . PRO A 1 99 ? -7.93 -19.656 -10.477 1 97.19 99 PRO A O 1
ATOM 779 N N . CYS A 1 100 ? -8.398 -17.844 -11.562 1 93.81 100 CYS A N 1
ATOM 780 C CA . CYS A 1 100 ? -9.656 -17.531 -10.891 1 93.81 100 CYS A CA 1
ATOM 781 C C . CYS A 1 100 ? -10.672 -16.953 -11.867 1 93.81 100 CYS A C 1
ATOM 783 O O . CYS A 1 100 ? -10.445 -16.969 -13.086 1 93.81 100 CYS A O 1
ATOM 785 N N . ASP A 1 101 ? -11.805 -16.547 -11.484 1 90.56 101 ASP A N 1
ATOM 786 C CA . ASP A 1 101 ? -12.906 -16.141 -12.352 1 90.56 101 ASP A CA 1
ATOM 787 C C . ASP A 1 101 ? -12.516 -14.945 -13.211 1 90.56 101 ASP A C 1
ATOM 789 O O . ASP A 1 101 ? -12.961 -14.82 -14.352 1 90.56 101 ASP A O 1
ATOM 793 N N . TYR A 1 102 ? -11.641 -14.102 -12.688 1 90.62 102 TYR A N 1
ATOM 794 C CA . TYR A 1 102 ? -11.375 -12.859 -13.391 1 90.62 102 TYR A CA 1
ATOM 795 C C . TYR A 1 102 ? -9.93 -12.812 -13.883 1 90.62 102 TYR A C 1
ATOM 797 O O . TYR A 1 102 ? -9.516 -11.852 -14.531 1 90.62 102 TYR A O 1
ATOM 80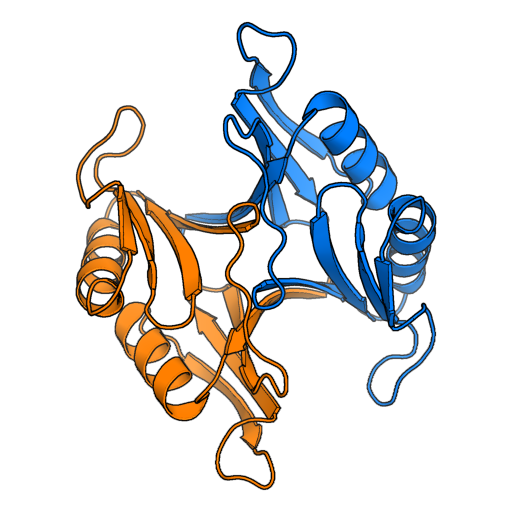5 N N . SER A 1 103 ? -9.117 -13.805 -13.641 1 96.19 103 SER A N 1
ATOM 806 C CA . SER A 1 103 ? -7.707 -13.789 -14.016 1 96.19 103 SER A CA 1
ATOM 807 C C . SER A 1 103 ? -7.207 -15.195 -14.336 1 96.19 103 SER A C 1
ATOM 809 O O . SER A 1 103 ? -7.508 -16.141 -13.602 1 96.19 103 SER A O 1
ATOM 811 N N . PRO A 1 104 ? -6.43 -15.383 -15.352 1 97.38 104 PRO A N 1
ATOM 812 C CA . PRO A 1 104 ? -5.859 -16.688 -15.672 1 97.38 104 PRO A CA 1
ATOM 813 C C . PRO A 1 104 ? -4.727 -17.094 -14.727 1 97.38 104 PRO A C 1
ATOM 815 O O . PRO A 1 104 ? -4.305 -18.25 -14.711 1 97.38 104 PRO A O 1
ATOM 818 N N . CYS A 1 105 ? -4.18 -16.172 -13.961 1 98.38 105 CYS A N 1
ATOM 819 C CA . CYS A 1 105 ? -3.061 -16.422 -13.062 1 98.38 105 CYS A CA 1
ATOM 820 C C . CYS A 1 105 ? -3.029 -15.398 -11.93 1 98.38 105 CYS A C 1
ATOM 822 O O . CYS A 1 105 ? -2.9 -14.195 -12.18 1 98.38 105 CYS A O 1
ATOM 824 N N . MET A 1 106 ? -3.078 -15.898 -10.742 1 98.5 106 MET A N 1
ATOM 825 C CA . MET A 1 106 ? -3.139 -15.008 -9.586 1 98.5 106 MET A CA 1
ATOM 826 C C . MET A 1 106 ? -2.641 -15.719 -8.328 1 98.5 106 MET A C 1
ATOM 828 O O . MET A 1 106 ? -2.693 -16.953 -8.242 1 98.5 106 MET A O 1
ATOM 832 N N . PHE A 1 107 ? -2.146 -14.984 -7.43 1 98.81 107 PHE A N 1
ATOM 833 C CA . PHE A 1 107 ? -1.909 -15.484 -6.082 1 98.81 107 PHE A CA 1
ATOM 834 C C . PHE A 1 107 ? -2.068 -14.367 -5.055 1 98.81 107 PHE A C 1
ATOM 836 O O . PHE A 1 107 ? -2.057 -13.188 -5.402 1 98.81 107 PHE A O 1
ATOM 843 N N . SER A 1 108 ? -2.236 -14.711 -3.881 1 98.81 108 SER A N 1
ATOM 844 C CA . SER A 1 108 ? -2.182 -13.828 -2.723 1 98.81 108 SER A CA 1
ATOM 845 C C . SER A 1 108 ? -1.461 -14.492 -1.554 1 98.81 108 SER A C 1
ATOM 847 O O . SER A 1 108 ? -1.744 -15.641 -1.217 1 98.81 108 SER A O 1
ATOM 849 N N . LEU A 1 109 ? -0.542 -13.781 -0.968 1 98.88 109 LEU A N 1
ATOM 850 C CA . LEU A 1 109 ? 0.204 -14.359 0.148 1 98.88 109 LEU A CA 1
ATOM 851 C C . LEU A 1 109 ? 0.792 -13.258 1.028 1 98.88 109 LEU A C 1
ATOM 853 O O . LEU A 1 109 ? 0.827 -12.094 0.632 1 98.88 109 LEU A O 1
ATOM 857 N N . VAL A 1 110 ? 1.146 -13.555 2.195 1 98.88 110 VAL A N 1
ATOM 858 C CA . VAL A 1 110 ? 1.976 -12.727 3.072 1 98.88 110 VAL A CA 1
ATOM 859 C C . VAL A 1 110 ? 3.404 -13.273 3.088 1 98.88 110 VAL A C 1
ATOM 861 O O . VAL A 1 110 ? 3.639 -14.414 3.494 1 98.88 110 VAL A O 1
ATOM 864 N N . ASP A 1 111 ? 4.355 -12.516 2.639 1 98.88 111 ASP A N 1
ATOM 865 C CA . ASP A 1 111 ? 5.719 -13.023 2.514 1 98.88 111 ASP A CA 1
ATOM 866 C C . ASP A 1 111 ? 6.41 -13.086 3.875 1 98.88 111 ASP A C 1
ATOM 868 O O . ASP A 1 111 ? 5.793 -12.789 4.902 1 98.88 111 ASP A O 1
ATOM 872 N N . LYS A 1 112 ? 7.629 -13.516 3.932 1 98.69 112 LYS A N 1
ATOM 873 C CA . LYS A 1 112 ? 8.328 -13.797 5.184 1 98.69 112 LYS A CA 1
ATOM 874 C C . LYS A 1 112 ? 8.523 -12.523 6 1 98.69 112 LYS A C 1
ATOM 876 O O . LYS A 1 112 ? 8.797 -12.586 7.199 1 98.69 112 LYS A O 1
ATOM 881 N N . PHE A 1 113 ? 8.406 -11.32 5.387 1 98.75 113 PHE A N 1
ATOM 882 C CA . PHE A 1 113 ? 8.57 -10.055 6.094 1 98.75 113 PHE A CA 1
ATOM 883 C C . PHE A 1 113 ? 7.223 -9.5 6.539 1 98.75 113 PHE A C 1
ATOM 885 O O . PHE A 1 113 ? 7.152 -8.414 7.117 1 98.75 113 PHE A O 1
ATOM 892 N N . GLY A 1 114 ? 6.141 -10.227 6.188 1 98.62 114 GLY A N 1
ATOM 893 C CA . GLY A 1 114 ? 4.816 -9.82 6.633 1 98.62 114 GLY A CA 1
ATOM 894 C C . GLY A 1 114 ? 4.109 -8.906 5.645 1 98.62 114 GLY A C 1
ATOM 895 O O . GLY A 1 114 ? 3.1 -8.289 5.977 1 98.62 114 GLY A O 1
ATOM 896 N N . VAL A 1 115 ? 4.59 -8.773 4.48 1 98.88 115 VAL A N 1
ATOM 897 C CA . VAL A 1 115 ? 3.977 -7.918 3.467 1 98.88 115 VAL A CA 1
ATOM 898 C C . VAL A 1 115 ? 2.916 -8.703 2.701 1 98.88 115 VAL A C 1
ATOM 900 O O . VAL A 1 115 ? 3.176 -9.82 2.236 1 98.88 115 VAL A O 1
ATOM 903 N N . TYR A 1 116 ? 1.754 -8.164 2.609 1 98.94 116 TYR A N 1
ATOM 904 C CA . TYR A 1 116 ? 0.612 -8.82 1.978 1 98.94 116 TYR A CA 1
ATOM 905 C C . TYR A 1 116 ? 0.515 -8.445 0.504 1 98.94 116 TYR A C 1
ATOM 907 O O . TYR A 1 116 ? 0.287 -7.277 0.169 1 98.94 116 TYR A O 1
ATOM 915 N N . TRP A 1 117 ? 0.665 -9.453 -0.392 1 98.94 117 TRP A N 1
ATOM 916 C CA . TRP A 1 117 ? 0.732 -9.242 -1.834 1 98.94 117 TRP A CA 1
ATOM 917 C C . TRP A 1 117 ? -0.434 -9.922 -2.539 1 98.94 117 TRP A C 1
ATOM 919 O O . TRP A 1 117 ? -0.848 -11.016 -2.146 1 98.94 117 TRP A O 1
ATOM 929 N N . CYS A 1 118 ? -0.893 -9.344 -3.514 1 98.88 118 CYS A N 1
ATOM 930 C CA . CYS A 1 118 ? -1.737 -9.969 -4.527 1 98.88 118 CYS A CA 1
ATOM 931 C C . CYS A 1 118 ? -1.258 -9.609 -5.93 1 98.88 118 CYS A C 1
ATOM 933 O O . CYS A 1 118 ? -1.195 -8.438 -6.289 1 98.88 118 CYS A O 1
ATOM 935 N N . LEU A 1 119 ? -0.871 -10.484 -6.691 1 98.81 119 LEU A N 1
ATOM 936 C CA . LEU A 1 119 ? -0.513 -10.266 -8.086 1 98.81 119 LEU A CA 1
ATOM 937 C C . LEU A 1 119 ? -1.4 -11.094 -9.008 1 98.81 119 LEU A C 1
ATOM 939 O O . LEU A 1 119 ? -1.702 -12.258 -8.719 1 98.81 119 LEU A O 1
ATOM 943 N N . PHE A 1 120 ? -1.79 -10.469 -10.102 1 98.62 120 PHE A N 1
ATOM 944 C CA . PHE A 1 120 ? -2.662 -11.195 -11.023 1 98.62 120 PHE A CA 1
ATOM 945 C C . PHE A 1 120 ? -2.516 -10.648 -12.438 1 98.62 120 PHE A C 1
ATOM 947 O O . PHE A 1 120 ? -1.899 -9.602 -12.648 1 98.62 120 PHE A O 1
ATOM 954 N N . VAL A 1 121 ? -3.043 -11.398 -13.328 1 98.06 121 VAL A N 1
ATOM 955 C CA . VAL A 1 121 ? -3.047 -11.023 -14.734 1 98.06 121 VAL A CA 1
ATOM 956 C C . VAL A 1 121 ? -4.441 -10.555 -15.148 1 98.06 121 VAL A C 1
ATOM 958 O O . VAL A 1 121 ? -5.445 -11.148 -14.742 1 98.06 121 VAL A O 1
ATOM 961 N N . MET B 1 1 ? 3.424 -3.801 -16.438 1 89.25 1 MET B N 1
ATOM 962 C CA . MET B 1 1 ? 2.32 -3.809 -15.477 1 89.25 1 MET B CA 1
ATOM 963 C C . MET B 1 1 ? 1.21 -2.861 -15.922 1 89.25 1 MET B C 1
ATOM 965 O O . MET B 1 1 ? 1.484 -1.761 -16.406 1 89.25 1 MET B O 1
ATOM 969 N N . LEU B 1 2 ? -0.076 -3.318 -15.852 1 93.38 2 LEU B N 1
ATOM 970 C CA . LEU B 1 2 ? -1.219 -2.496 -16.234 1 93.38 2 LEU B CA 1
ATOM 971 C C . LEU B 1 2 ? -1.519 -1.451 -15.164 1 93.38 2 LEU B C 1
ATOM 973 O O . LEU B 1 2 ? -1.669 -0.266 -15.469 1 93.38 2 LEU B O 1
ATOM 977 N N . ARG B 1 3 ? -1.607 -1.921 -13.969 1 97.12 3 ARG B N 1
ATOM 978 C CA . ARG B 1 3 ? -1.896 -1.009 -12.867 1 97.12 3 ARG B CA 1
ATOM 979 C C . ARG B 1 3 ? -1.523 -1.633 -11.531 1 97.12 3 ARG B C 1
ATOM 981 O O . ARG B 1 3 ? -1.246 -2.832 -11.453 1 97.12 3 ARG B O 1
ATOM 988 N N . SER B 1 4 ? -1.428 -0.82 -10.484 1 98.56 4 SER B N 1
ATOM 989 C CA . SER B 1 4 ? -1.294 -1.247 -9.094 1 98.56 4 SER B CA 1
ATOM 990 C C . SER B 1 4 ? -2.48 -0.786 -8.258 1 98.56 4 SER B C 1
ATOM 992 O O . SER B 1 4 ? -3.145 0.196 -8.602 1 98.56 4 SER B O 1
ATOM 994 N N . LEU B 1 5 ? -2.77 -1.529 -7.25 1 98.69 5 LEU B N 1
ATOM 995 C CA . LEU B 1 5 ? -3.828 -1.147 -6.324 1 98.69 5 LEU B CA 1
ATOM 996 C C . LEU B 1 5 ? -3.303 -1.08 -4.895 1 98.69 5 LEU B C 1
ATOM 998 O O . LEU B 1 5 ? -2.555 -1.961 -4.461 1 98.69 5 LEU B O 1
ATOM 1002 N N . MET B 1 6 ? -3.623 -0.029 -4.266 1 98.88 6 MET B N 1
ATOM 1003 C CA . MET B 1 6 ? -3.598 0.021 -2.807 1 98.88 6 MET B CA 1
ATOM 1004 C C . MET B 1 6 ? -4.902 -0.507 -2.223 1 98.88 6 MET B C 1
ATOM 1006 O O . MET B 1 6 ? -5.914 0.201 -2.207 1 98.88 6 MET B O 1
ATOM 1010 N N . GLN B 1 7 ? -4.883 -1.729 -1.774 1 98.94 7 GLN B N 1
ATOM 1011 C CA . GLN B 1 7 ? -6.094 -2.424 -1.357 1 98.94 7 GLN B CA 1
ATOM 1012 C C . GLN B 1 7 ? -6.281 -2.348 0.155 1 98.94 7 GLN B C 1
ATOM 1014 O O . GLN B 1 7 ? -5.352 -2.619 0.915 1 98.94 7 GLN B O 1
ATOM 1019 N N . VAL B 1 8 ? -7.469 -1.979 0.53 1 98.88 8 VAL B N 1
ATOM 1020 C CA . VAL B 1 8 ? -7.789 -1.991 1.954 1 98.88 8 VAL B CA 1
ATOM 1021 C C . VAL B 1 8 ? -9.031 -2.848 2.197 1 98.88 8 VAL B C 1
ATOM 1023 O O . VAL B 1 8 ? -9.938 -2.885 1.365 1 98.88 8 VAL B O 1
ATOM 1026 N N . TYR B 1 9 ? -9.055 -3.486 3.271 1 98.69 9 TYR B N 1
ATOM 1027 C CA . TYR B 1 9 ? -10.188 -4.25 3.779 1 98.69 9 TYR B CA 1
ATOM 1028 C C . TYR B 1 9 ? -10.742 -3.617 5.051 1 98.69 9 TYR B C 1
ATOM 1030 O O . TYR B 1 9 ? -10.031 -3.486 6.051 1 98.69 9 TYR B O 1
ATOM 1038 N N . VAL B 1 10 ? -11.984 -3.301 5.016 1 98.5 10 VAL B N 1
ATOM 1039 C CA . VAL B 1 10 ? -12.539 -2.514 6.113 1 98.5 10 VAL B CA 1
ATOM 1040 C C . VAL B 1 10 ? -13.898 -3.076 6.52 1 98.5 10 VAL B C 1
ATOM 1042 O O . VAL B 1 10 ? -14.508 -3.844 5.77 1 98.5 10 VAL B O 1
ATOM 1045 N N . LYS B 1 11 ? -14.352 -2.768 7.719 1 96.88 11 LYS B N 1
ATOM 1046 C CA . LYS B 1 11 ? -15.75 -2.93 8.094 1 96.88 11 LYS B CA 1
ATOM 1047 C C . LYS B 1 11 ? -16.547 -1.649 7.844 1 96.88 11 LYS B C 1
ATOM 1049 O O . LYS B 1 11 ? -16.281 -0.618 8.469 1 96.88 11 LYS B O 1
ATOM 1054 N N . GLY B 1 12 ? -17.484 -1.74 6.824 1 97.12 12 GLY B N 1
ATOM 1055 C CA . GLY B 1 12 ? -18.234 -0.551 6.449 1 97.12 12 GLY B CA 1
ATOM 1056 C C . GLY B 1 12 ? -17.641 0.176 5.258 1 97.12 12 GLY B C 1
ATOM 1057 O O . GLY B 1 12 ? -17.078 1.266 5.402 1 97.12 12 GLY B O 1
ATOM 1058 N N . THR B 1 13 ? -17.828 -0.384 4.066 1 98.38 13 THR B N 1
ATOM 1059 C CA . THR B 1 13 ? -17.203 0.109 2.844 1 98.38 13 THR B CA 1
ATOM 1060 C C . THR B 1 13 ? -17.844 1.412 2.391 1 98.38 13 THR B C 1
ATOM 1062 O O . THR B 1 13 ? -17.172 2.295 1.853 1 98.38 13 THR B O 1
ATOM 1065 N N . ILE B 1 14 ? -19.125 1.562 2.629 1 98.19 14 ILE B N 1
ATOM 1066 C CA . ILE B 1 14 ? -19.812 2.777 2.209 1 98.19 14 ILE B CA 1
ATOM 1067 C C . ILE B 1 14 ? -19.219 3.986 2.922 1 98.19 14 ILE B C 1
ATOM 1069 O O . ILE B 1 14 ? -18.875 4.984 2.283 1 98.19 14 ILE B O 1
ATOM 1073 N N . GLU B 1 15 ? -19.125 3.852 4.227 1 98.5 15 GLU B N 1
ATOM 1074 C CA . GLU B 1 15 ? -18.531 4.93 5.016 1 98.5 15 GLU B CA 1
ATOM 1075 C C . GLU B 1 15 ? -17.078 5.184 4.621 1 98.5 15 GLU B C 1
ATOM 1077 O O . GLU B 1 15 ? -16.656 6.332 4.527 1 98.5 15 GLU B O 1
ATOM 1082 N N . ALA B 1 16 ? -16.328 4.129 4.43 1 98.75 16 ALA B N 1
ATOM 1083 C CA . ALA B 1 16 ? -14.922 4.258 4.051 1 98.75 16 ALA B CA 1
ATOM 1084 C C . ALA B 1 16 ? -14.781 4.969 2.709 1 98.75 16 ALA B C 1
ATOM 1086 O O . ALA B 1 16 ? -13.961 5.879 2.568 1 98.75 16 ALA B O 1
ATOM 1087 N N . VAL B 1 17 ? -15.539 4.535 1.721 1 98.75 17 VAL B N 1
ATOM 1088 C CA . VAL B 1 17 ? -15.5 5.145 0.396 1 98.75 17 VAL B CA 1
ATOM 1089 C C . VAL B 1 17 ? -15.812 6.633 0.501 1 98.75 17 VAL B C 1
ATOM 1091 O O . VAL B 1 17 ? -15.117 7.465 -0.09 1 98.75 17 VAL B O 1
ATOM 1094 N N . ASN B 1 18 ? -16.828 6.965 1.298 1 98.69 18 ASN B N 1
ATOM 1095 C CA . ASN B 1 18 ? -17.188 8.367 1.504 1 98.69 18 ASN B CA 1
ATOM 1096 C C . ASN B 1 18 ? -16.047 9.148 2.146 1 98.69 18 ASN B C 1
ATOM 1098 O O . ASN B 1 18 ? -15.766 10.281 1.754 1 98.69 18 ASN B O 1
ATOM 1102 N N . LEU B 1 19 ? -15.453 8.547 3.125 1 98.88 19 LEU B N 1
ATOM 1103 C CA . LEU B 1 19 ? -14.336 9.18 3.812 1 98.88 19 LEU B CA 1
ATOM 1104 C C . LEU B 1 19 ? -13.203 9.492 2.838 1 98.88 19 LEU B C 1
ATOM 1106 O O . LEU B 1 19 ? -12.664 10.602 2.838 1 98.88 19 LEU B O 1
ATOM 1110 N N . TYR B 1 20 ? -12.805 8.539 2.01 1 98.88 20 TYR B N 1
ATOM 1111 C CA . TYR B 1 20 ? -11.656 8.703 1.117 1 98.88 20 TYR B CA 1
ATOM 1112 C C . TYR B 1 20 ? -12 9.633 -0.039 1 98.88 20 TYR B C 1
ATOM 1114 O O . TYR B 1 20 ? -11.125 10.352 -0.539 1 98.88 20 TYR B O 1
ATOM 1122 N N . GLN B 1 21 ? -13.273 9.641 -0.466 1 98.88 21 GLN B N 1
ATOM 1123 C CA . GLN B 1 21 ? -13.688 10.664 -1.421 1 98.88 21 GLN B CA 1
ATOM 1124 C C . GLN B 1 21 ? -13.453 12.062 -0.862 1 98.88 21 GLN B C 1
ATOM 1126 O O . GLN B 1 21 ? -12.938 12.938 -1.56 1 98.88 21 GLN B O 1
ATOM 1131 N N . LYS B 1 22 ? -13.875 12.227 0.371 1 98.75 22 LYS B N 1
ATOM 1132 C CA . LYS B 1 22 ? -13.727 13.523 1.023 1 98.75 22 LYS B CA 1
ATOM 1133 C C . LYS B 1 22 ? -12.258 13.867 1.243 1 98.75 22 LYS B C 1
ATOM 1135 O O . LYS B 1 22 ? -11.828 14.992 0.969 1 98.75 22 LYS B O 1
ATOM 1140 N N . ALA B 1 23 ? -11.484 12.938 1.688 1 98.88 23 ALA B N 1
ATOM 1141 C CA . ALA B 1 23 ? -10.094 13.172 2.059 1 98.88 23 ALA B CA 1
ATOM 1142 C C . ALA B 1 23 ? -9.25 13.492 0.831 1 98.88 23 ALA B C 1
ATOM 1144 O O . ALA B 1 23 ? -8.336 14.32 0.899 1 98.88 23 ALA B O 1
ATOM 1145 N N . PHE B 1 24 ? -9.578 12.836 -0.304 1 98.81 24 PHE B N 1
ATOM 1146 C CA . PHE B 1 24 ? -8.648 12.867 -1.429 1 98.81 24 PHE B CA 1
ATOM 1147 C C . PHE B 1 24 ? -9.32 13.43 -2.672 1 98.81 24 PHE B C 1
ATOM 1149 O O . PHE B 1 24 ? -8.727 13.453 -3.752 1 98.81 24 PHE B O 1
ATOM 1156 N N . ASN B 1 25 ? -10.594 13.867 -2.488 1 98 25 ASN B N 1
ATOM 1157 C CA . ASN B 1 25 ? -11.383 14.211 -3.664 1 98 25 ASN B CA 1
ATOM 1158 C C . ASN B 1 25 ? -11.359 13.094 -4.703 1 98 25 ASN B C 1
ATOM 1160 O O . ASN B 1 25 ? -11.141 13.352 -5.891 1 98 25 ASN B O 1
ATOM 1164 N N . ALA B 1 26 ? -11.516 11.93 -4.25 1 98.5 26 ALA B N 1
ATOM 1165 C CA . ALA B 1 26 ? -11.336 10.742 -5.074 1 98.5 26 ALA B CA 1
ATOM 1166 C C . ALA B 1 26 ? -12.531 10.523 -5.996 1 98.5 26 ALA B C 1
ATOM 1168 O O . ALA B 1 26 ? -13.68 10.75 -5.602 1 98.5 26 ALA B O 1
ATOM 1169 N N . GLU B 1 27 ? -12.297 10.109 -7.125 1 98.44 27 GLU B N 1
ATOM 1170 C CA . GLU B 1 27 ? -13.336 9.719 -8.07 1 98.44 27 GLU B CA 1
ATOM 1171 C C . GLU B 1 27 ? -13.625 8.227 -7.98 1 98.44 27 GLU B C 1
ATOM 1173 O O . GLU B 1 27 ? -12.711 7.414 -7.863 1 98.44 27 GLU B O 1
ATOM 1178 N N . ILE B 1 28 ? -14.891 7.879 -8.055 1 98.62 28 ILE B N 1
ATOM 1179 C CA . ILE B 1 28 ? -15.273 6.473 -8.055 1 98.62 28 ILE B CA 1
ATOM 1180 C C . ILE B 1 28 ? -15 5.867 -9.43 1 98.62 28 ILE B C 1
ATOM 1182 O O . ILE B 1 28 ? -15.453 6.391 -10.453 1 98.62 28 ILE B O 1
ATOM 1186 N N . LEU B 1 29 ? -14.273 4.852 -9.453 1 98.62 29 LEU B N 1
ATOM 1187 C CA . LEU B 1 29 ? -13.984 4.152 -10.703 1 98.62 29 LEU B CA 1
ATOM 1188 C C . LEU B 1 29 ? -14.945 2.986 -10.906 1 98.62 29 LEU B C 1
ATOM 1190 O O . LEU B 1 29 ? -15.383 2.73 -12.031 1 98.62 29 LEU B O 1
ATOM 1194 N N . CYS B 1 30 ? -15.234 2.26 -9.836 1 97.81 30 CYS B N 1
ATOM 1195 C CA . CYS B 1 30 ? -16.188 1.161 -9.898 1 97.81 30 CYS B CA 1
ATOM 1196 C C . CYS B 1 30 ? -16.719 0.814 -8.508 1 97.81 30 CYS B C 1
ATOM 1198 O O . CYS B 1 30 ? -16.016 1.023 -7.512 1 97.81 30 CYS B O 1
ATOM 1200 N N . LEU B 1 31 ? -17.922 0.36 -8.453 1 97.56 31 LEU B N 1
ATOM 1201 C CA . LEU B 1 31 ? -18.578 -0.152 -7.254 1 97.56 31 LEU B CA 1
ATOM 1202 C C . LEU B 1 31 ? -19.203 -1.512 -7.52 1 97.56 31 LEU B C 1
ATOM 1204 O O . LEU B 1 31 ? -20.047 -1.645 -8.414 1 97.56 31 LEU B O 1
ATOM 1208 N N . TYR B 1 32 ? -18.734 -2.465 -6.832 1 96.75 32 TYR B N 1
ATOM 1209 C CA . TYR B 1 32 ? -19.359 -3.787 -6.891 1 96.75 32 TYR B CA 1
ATOM 1210 C C . TYR B 1 32 ? -20.047 -4.121 -5.574 1 96.75 32 TYR B C 1
ATOM 1212 O O . TYR B 1 32 ? -19.406 -4.559 -4.617 1 96.75 32 TYR B O 1
ATOM 1220 N N . PRO B 1 33 ? -21.328 -3.961 -5.539 1 95.88 33 PRO B N 1
ATOM 1221 C CA . PRO B 1 33 ? -22.062 -4.16 -4.293 1 95.88 33 PRO B CA 1
ATOM 1222 C C . PRO B 1 33 ? -22 -5.602 -3.793 1 95.88 33 PRO B C 1
ATOM 1224 O O . PRO B 1 33 ? -21.812 -6.527 -4.586 1 95.88 33 PRO B O 1
ATOM 1227 N N . ASP B 1 34 ? -22.094 -5.57 -2.555 1 92.62 34 ASP B N 1
ATOM 1228 C CA . ASP B 1 34 ? -22.281 -6.895 -1.967 1 92.62 34 ASP B CA 1
ATOM 1229 C C . ASP B 1 34 ? -23.75 -7.141 -1.609 1 92.62 34 ASP B C 1
ATOM 1231 O O . ASP B 1 34 ? -24.609 -6.336 -1.949 1 92.62 34 ASP B O 1
ATOM 1235 N N . ASP B 1 35 ? -24.141 -8.289 -1.091 1 89.19 35 ASP B N 1
ATOM 1236 C CA . ASP B 1 35 ? -25.531 -8.617 -0.795 1 89.19 35 ASP B CA 1
ATOM 1237 C C . ASP B 1 35 ? -25.938 -8.109 0.586 1 89.19 35 ASP B C 1
ATOM 1239 O O . ASP B 1 35 ? -27.062 -8.328 1.029 1 89.19 35 ASP B O 1
ATOM 1243 N N . LYS B 1 36 ? -25.094 -7.289 1.202 1 92.88 36 LYS B N 1
ATOM 1244 C CA . LYS B 1 36 ? -25.344 -6.855 2.574 1 92.88 36 LYS B CA 1
ATOM 1245 C C . LYS B 1 36 ? -25.359 -5.332 2.672 1 92.88 36 LYS B C 1
ATOM 1247 O O . LYS B 1 36 ? -25.266 -4.773 3.77 1 92.88 36 LYS B O 1
ATOM 1252 N N . GLY B 1 37 ? -25.328 -4.645 1.529 1 91.94 37 GLY B N 1
ATOM 1253 C CA . GLY B 1 37 ? -25.453 -3.195 1.538 1 91.94 37 GLY B CA 1
ATOM 1254 C C . GLY B 1 37 ? -24.125 -2.484 1.438 1 91.94 37 GLY B C 1
ATOM 1255 O O . GLY B 1 37 ? -24.062 -1.257 1.528 1 91.94 37 GLY B O 1
ATOM 1256 N N . GLY B 1 38 ? -23.078 -3.16 1.309 1 95.94 38 GLY B N 1
ATOM 1257 C CA . GLY B 1 38 ? -21.75 -2.588 1.082 1 95.94 38 GLY B CA 1
ATOM 1258 C C . GLY B 1 38 ? -21.172 -2.957 -0.268 1 95.94 38 GLY B C 1
ATOM 1259 O O . GLY B 1 38 ? -21.906 -3.164 -1.234 1 95.94 38 GLY B O 1
ATOM 1260 N N . TYR B 1 39 ? -19.922 -2.822 -0.365 1 96.88 39 TYR B N 1
ATOM 1261 C CA . TYR B 1 39 ? -19.234 -3.178 -1.604 1 96.88 39 TYR B CA 1
ATOM 1262 C C . TYR B 1 39 ? -18.312 -4.375 -1.396 1 96.88 39 TYR B C 1
ATOM 1264 O O . TYR B 1 39 ? -17.453 -4.363 -0.505 1 96.88 39 TYR B O 1
ATOM 1272 N N . MET B 1 40 ? -18.453 -5.418 -2.137 1 95.06 40 MET B N 1
ATOM 1273 C CA . MET B 1 40 ? -17.484 -6.512 -2.182 1 95.06 40 MET B CA 1
ATOM 1274 C C . MET B 1 40 ? -16.125 -6.023 -2.701 1 95.06 40 MET B C 1
ATOM 1276 O O . MET B 1 40 ? -15.086 -6.473 -2.236 1 95.06 40 MET B O 1
ATOM 1280 N N . HIS B 1 41 ? -16.25 -5.094 -3.629 1 96.88 41 HIS B N 1
ATOM 1281 C CA . HIS B 1 41 ? -15.078 -4.445 -4.223 1 96.88 41 HIS B CA 1
ATOM 1282 C C . HIS B 1 41 ? -15.43 -3.049 -4.73 1 96.88 41 HIS B C 1
ATOM 1284 O O . HIS B 1 41 ? -16.5 -2.844 -5.305 1 96.88 41 HIS B O 1
ATOM 1290 N N . SER B 1 42 ? -14.625 -2.135 -4.531 1 98.62 42 SER B N 1
ATOM 1291 C CA . SER B 1 42 ? -14.734 -0.788 -5.082 1 98.62 42 SER B CA 1
ATOM 1292 C C . SER B 1 42 ? -13.359 -0.195 -5.367 1 98.62 42 SER B C 1
ATOM 1294 O O . SER B 1 42 ? -12.359 -0.614 -4.777 1 98.62 42 SER B O 1
ATOM 1296 N N . GLU B 1 43 ? -13.312 0.715 -6.258 1 98.81 43 GLU B N 1
ATOM 1297 C CA . GLU B 1 43 ? -12.07 1.392 -6.613 1 98.81 43 GLU B CA 1
ATOM 1298 C C . GLU B 1 43 ? -12.273 2.9 -6.73 1 98.81 43 GLU B C 1
ATOM 1300 O O . GLU B 1 43 ? -13.281 3.354 -7.281 1 98.81 43 GLU B O 1
ATOM 1305 N N . LEU B 1 44 ? -11.375 3.574 -6.176 1 98.88 44 LEU B N 1
ATOM 1306 C CA . LEU B 1 44 ? -11.336 5.027 -6.266 1 98.88 44 LEU B CA 1
ATOM 1307 C C . LEU B 1 44 ? -10.047 5.496 -6.93 1 98.88 44 LEU B C 1
ATOM 1309 O O . LEU B 1 44 ? -8.977 4.918 -6.699 1 98.88 44 LEU B O 1
ATOM 1313 N N . ASN B 1 45 ? -10.109 6.508 -7.73 1 98.81 45 ASN B N 1
ATOM 1314 C CA . ASN B 1 45 ? -8.914 7.223 -8.172 1 98.81 45 ASN B CA 1
ATOM 1315 C C . ASN B 1 45 ? -8.469 8.258 -7.145 1 98.81 45 ASN B C 1
ATOM 1317 O O . ASN B 1 45 ? -9.164 9.258 -6.922 1 98.81 45 ASN B O 1
ATOM 1321 N N . VAL B 1 46 ? -7.387 8.031 -6.516 1 98.5 46 VAL B N 1
ATOM 1322 C CA . VAL B 1 46 ? -6.801 8.945 -5.535 1 98.5 46 VAL B CA 1
ATOM 1323 C C . VAL B 1 46 ? -5.504 9.531 -6.086 1 98.5 46 VAL B C 1
ATOM 1325 O O . VAL B 1 46 ? -4.434 8.945 -5.93 1 98.5 46 VAL B O 1
ATOM 1328 N N 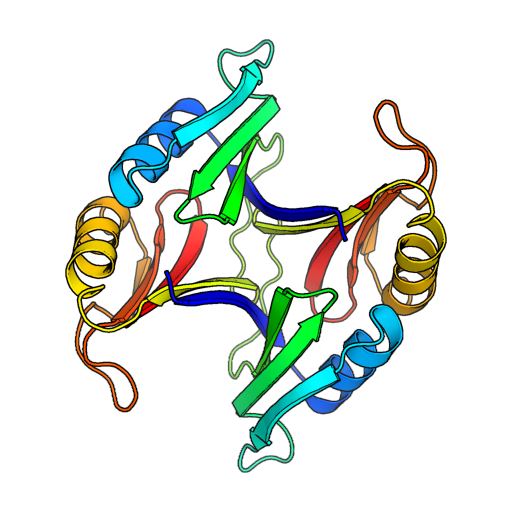. HIS B 1 47 ? -5.629 10.688 -6.645 1 97.56 47 HIS B N 1
ATOM 1329 C CA . HIS B 1 47 ? -4.488 11.391 -7.227 1 97.56 47 HIS B CA 1
ATOM 1330 C C . HIS B 1 47 ? -3.748 10.508 -8.227 1 97.56 47 HIS B C 1
ATOM 1332 O O . HIS B 1 47 ? -2.52 10.414 -8.18 1 97.56 47 HIS B O 1
ATOM 1338 N N . GLY B 1 48 ? -4.445 9.75 -8.984 1 96.88 48 GLY B N 1
ATOM 1339 C CA . GLY B 1 48 ? -3.854 8.93 -10.039 1 96.88 48 GLY B CA 1
ATOM 1340 C C . GLY B 1 48 ? -3.562 7.512 -9.594 1 96.88 48 GLY B C 1
ATOM 1341 O O . GLY B 1 48 ? -3.139 6.68 -10.398 1 96.88 48 GLY B O 1
ATOM 1342 N N . GLN B 1 49 ? -3.727 7.199 -8.312 1 97.94 49 GLN B N 1
ATOM 1343 C CA . GLN B 1 49 ? -3.57 5.852 -7.781 1 97.94 49 GLN B CA 1
ATOM 1344 C C . GLN B 1 49 ? -4.926 5.184 -7.562 1 97.94 49 GLN B C 1
ATOM 1346 O O . GLN B 1 49 ? -5.922 5.863 -7.301 1 97.94 49 GLN B O 1
ATOM 1351 N N . VAL B 1 50 ? -4.91 3.918 -7.695 1 98.75 50 VAL B N 1
ATOM 1352 C CA . VAL B 1 50 ? -6.145 3.189 -7.41 1 98.75 50 VAL B CA 1
ATOM 1353 C C . VAL B 1 50 ? -6.152 2.742 -5.953 1 98.75 50 VAL B C 1
ATOM 1355 O O . VAL B 1 50 ? -5.289 1.971 -5.527 1 98.75 50 VAL B O 1
ATOM 1358 N N . LEU B 1 51 ? -7.062 3.24 -5.215 1 98.94 51 LEU B N 1
ATOM 1359 C CA . LEU B 1 51 ? -7.398 2.725 -3.893 1 98.94 51 LEU B CA 1
ATOM 1360 C C . LEU B 1 51 ? -8.586 1.771 -3.967 1 98.94 51 LEU B C 1
ATOM 1362 O O . LEU B 1 51 ? -9.688 2.17 -4.352 1 98.94 51 LEU B O 1
ATOM 1366 N N . ALA B 1 52 ? -8.352 0.56 -3.658 1 98.94 52 ALA B N 1
ATOM 1367 C CA . ALA B 1 52 ? -9.422 -0.437 -3.639 1 98.94 52 ALA B C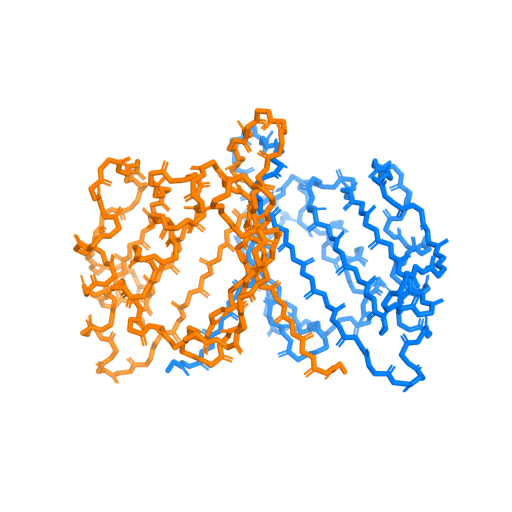A 1
ATOM 1368 C C . ALA B 1 52 ? -9.93 -0.665 -2.221 1 98.94 52 ALA B C 1
ATOM 1370 O O . ALA B 1 52 ? -9.141 -0.743 -1.274 1 98.94 52 ALA B O 1
ATOM 1371 N N . VAL B 1 53 ? -11.211 -0.689 -2.1 1 98.88 53 VAL B N 1
ATOM 1372 C CA . VAL B 1 53 ? -11.844 -0.839 -0.795 1 98.88 53 VAL B CA 1
ATOM 1373 C C . VAL B 1 53 ? -12.812 -2.025 -0.822 1 98.88 53 VAL B C 1
ATOM 1375 O O . VAL B 1 53 ? -13.695 -2.092 -1.674 1 98.88 53 VAL B O 1
ATOM 1378 N N . SER B 1 54 ? -12.625 -2.943 0.03 1 98.31 54 SER B N 1
ATOM 1379 C CA . SER B 1 54 ? -13.469 -4.129 0.118 1 98.31 54 SER B CA 1
ATOM 1380 C C . SER B 1 54 ? -13.93 -4.379 1.552 1 98.31 54 SER B C 1
ATOM 1382 O O . SER B 1 54 ? -13.242 -3.994 2.502 1 98.31 54 SER B O 1
ATOM 1384 N N . GLU B 1 55 ? -15.062 -5.07 1.652 1 97.69 55 GLU B N 1
ATOM 1385 C CA . GLU B 1 55 ? -15.562 -5.477 2.963 1 97.69 55 GLU B CA 1
ATOM 1386 C C . GLU B 1 55 ? -14.797 -6.688 3.494 1 97.69 55 GLU B C 1
ATOM 1388 O O . GLU B 1 55 ? -14.578 -7.656 2.766 1 97.69 55 GLU B O 1
ATOM 1393 N N . ILE B 1 56 ? -14.32 -6.547 4.691 1 96 56 ILE B N 1
ATOM 1394 C CA . ILE B 1 56 ? -13.633 -7.68 5.309 1 96 56 ILE B CA 1
ATOM 1395 C C . ILE B 1 56 ? -14.625 -8.5 6.129 1 96 56 ILE B C 1
ATOM 1397 O O . ILE B 1 56 ? -15.453 -7.941 6.852 1 96 56 ILE B O 1
ATOM 1401 N N . THR B 1 57 ? -14.578 -9.75 5.941 1 91.75 57 THR B N 1
ATOM 1402 C CA . THR B 1 57 ? -15.516 -10.633 6.637 1 91.75 57 THR B CA 1
ATOM 1403 C C . THR B 1 57 ? -14.977 -11 8.016 1 91.75 57 THR B C 1
ATOM 1405 O O . THR B 1 57 ? -15.742 -11.109 8.977 1 91.75 57 THR B O 1
ATOM 1408 N N . GLU B 1 58 ? -13.641 -11.141 8.133 1 95.19 58 GLU B N 1
ATOM 1409 C CA . GLU B 1 58 ? -13.016 -11.445 9.422 1 95.19 58 GLU B CA 1
ATOM 1410 C C . GLU B 1 58 ? -12.734 -10.18 10.219 1 95.19 58 GLU B C 1
ATOM 1412 O O . GLU B 1 58 ? -13.031 -9.07 9.758 1 95.19 58 GLU B O 1
ATOM 1417 N N . LYS B 1 59 ? -12.266 -10.336 11.43 1 96.31 59 LYS B N 1
ATOM 1418 C CA . LYS B 1 59 ? -11.867 -9.188 12.234 1 96.31 59 LYS B CA 1
ATOM 1419 C C . LYS B 1 59 ? -10.648 -8.492 11.633 1 96.31 59 LYS B C 1
ATOM 1421 O O . LYS B 1 59 ? -9.617 -9.125 11.398 1 96.31 59 LYS B O 1
ATOM 1426 N N . PRO B 1 60 ? -10.773 -7.227 11.406 1 97.56 60 PRO B N 1
ATOM 1427 C CA . PRO B 1 60 ? -9.594 -6.52 10.906 1 97.56 60 PRO B CA 1
ATOM 1428 C C . PRO B 1 60 ? -8.461 -6.449 11.93 1 97.56 60 PRO B C 1
ATOM 1430 O O . PRO B 1 60 ? -8.719 -6.281 13.125 1 97.56 60 PRO B O 1
ATOM 1433 N N . ILE B 1 61 ? -7.32 -6.668 11.469 1 98.12 61 ILE B N 1
ATOM 1434 C CA . ILE B 1 61 ? -6.113 -6.52 12.273 1 98.12 61 ILE B CA 1
ATOM 1435 C C . ILE B 1 61 ? -5.242 -5.406 11.688 1 98.12 61 ILE B C 1
ATOM 1437 O O . ILE B 1 61 ? -4.801 -5.492 10.539 1 98.12 61 ILE B O 1
ATOM 1441 N N . GLU B 1 62 ? -5.113 -4.414 12.461 1 98 62 GLU B N 1
ATOM 1442 C CA . GLU B 1 62 ? -4.227 -3.316 12.086 1 98 62 GLU B CA 1
ATOM 1443 C C . GLU B 1 62 ? -2.762 -3.717 12.227 1 98 62 GLU B C 1
ATOM 1445 O O . GLU B 1 62 ? -2.357 -4.25 13.266 1 98 62 GLU B O 1
ATOM 1450 N N . GLY B 1 63 ? -2.006 -3.512 11.219 1 98.25 63 GLY B N 1
ATOM 1451 C CA . GLY B 1 63 ? -0.573 -3.746 11.281 1 98.25 63 GLY B CA 1
ATOM 1452 C C . GLY B 1 63 ? 0.239 -2.465 11.312 1 98.25 63 GLY B C 1
ATOM 1453 O O . GLY B 1 63 ? -0.316 -1.368 11.211 1 98.25 63 GLY B O 1
ATOM 1454 N N . ASN B 1 64 ? 1.545 -2.619 11.523 1 98.5 64 ASN B N 1
ATOM 1455 C CA . ASN B 1 64 ? 2.424 -1.455 11.547 1 98.5 64 ASN B CA 1
ATOM 1456 C C . ASN B 1 64 ? 3.539 -1.576 10.516 1 98.5 64 ASN B C 1
ATOM 1458 O O . ASN B 1 64 ? 4.5 -0.806 10.539 1 98.5 64 ASN B O 1
ATOM 1462 N N . ASN B 1 65 ? 3.379 -2.549 9.633 1 98.69 65 ASN B N 1
ATOM 1463 C CA . ASN B 1 65 ? 4.512 -2.85 8.766 1 98.69 65 ASN B CA 1
ATOM 1464 C C . ASN B 1 65 ? 4.219 -2.469 7.316 1 98.69 65 ASN B C 1
ATOM 1466 O O . ASN B 1 65 ? 5.062 -2.664 6.438 1 98.69 65 ASN B O 1
ATOM 1470 N N . MET B 1 66 ? 3.039 -1.989 6.977 1 98.94 66 MET B N 1
ATOM 1471 C CA . MET B 1 66 ? 2.676 -1.519 5.641 1 98.94 66 MET B CA 1
ATOM 1472 C C . MET B 1 66 ? 2.031 -0.139 5.707 1 98.94 66 MET B C 1
ATOM 1474 O O . MET B 1 66 ? 1.217 0.128 6.594 1 98.94 66 MET B O 1
ATOM 1478 N N . GLN B 1 67 ? 2.391 0.715 4.789 1 98.94 67 GLN B N 1
ATOM 1479 C CA . GLN B 1 67 ? 1.894 2.086 4.766 1 98.94 67 GLN B CA 1
ATOM 1480 C C . GLN B 1 67 ? 1.72 2.588 3.336 1 98.94 67 GLN B C 1
ATOM 1482 O O . GLN B 1 67 ? 2.545 2.297 2.467 1 98.94 67 GLN B O 1
ATOM 1487 N N . PHE B 1 68 ? 0.683 3.291 3.07 1 98.94 68 PHE B N 1
ATOM 1488 C CA . PHE B 1 68 ? 0.503 4.016 1.818 1 98.94 68 PHE B CA 1
ATOM 1489 C C . PHE B 1 68 ? 1.021 5.445 1.942 1 98.94 68 PHE B C 1
ATOM 1491 O O . PHE B 1 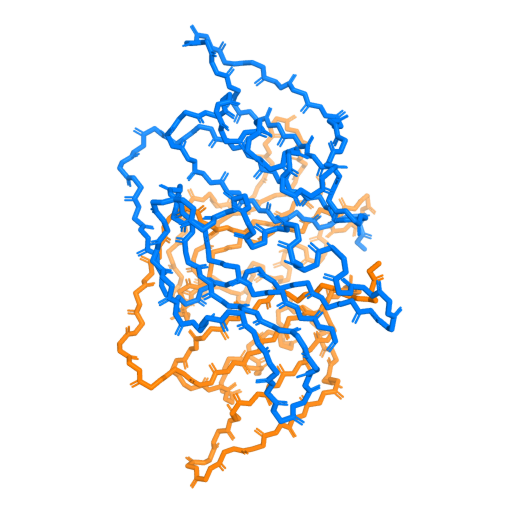68 ? 0.636 6.172 2.859 1 98.94 68 PHE B O 1
ATOM 1498 N N . CYS B 1 69 ? 1.838 5.844 1.041 1 98.88 69 CYS B N 1
ATOM 1499 C CA . CYS B 1 69 ? 2.412 7.184 1.118 1 98.88 69 CYS B CA 1
ATOM 1500 C C . CYS B 1 69 ? 2.156 7.961 -0.167 1 98.88 69 CYS B C 1
ATOM 1502 O O . CYS B 1 69 ? 2.301 7.418 -1.265 1 98.88 69 CYS B O 1
ATOM 1504 N N . PHE B 1 70 ? 1.806 9.172 -0.046 1 98.75 70 PHE B N 1
ATOM 1505 C CA . PHE B 1 70 ? 1.682 10.102 -1.164 1 98.75 70 PHE B CA 1
ATOM 1506 C C . PHE B 1 70 ? 2.645 11.273 -1.007 1 98.75 70 PHE B C 1
ATOM 1508 O O . PHE B 1 70 ? 2.682 11.914 0.045 1 98.75 70 PHE B O 1
ATOM 1515 N N . HIS B 1 71 ? 3.371 11.445 -2.008 1 98.56 71 HIS B N 1
ATOM 1516 C CA . HIS B 1 71 ? 4.328 12.547 -2.072 1 98.56 71 HIS B CA 1
ATOM 1517 C C . HIS B 1 71 ? 3.891 13.602 -3.082 1 98.56 71 HIS B C 1
ATOM 1519 O O . HIS B 1 71 ? 3.842 13.336 -4.285 1 98.56 71 HIS B O 1
ATOM 1525 N N . PHE B 1 72 ? 3.598 14.742 -2.605 1 98.44 72 PHE B N 1
ATOM 1526 C CA . PHE B 1 72 ? 3.174 15.844 -3.457 1 98.44 72 PHE B CA 1
ATOM 1527 C C . PHE B 1 72 ? 4.324 16.812 -3.693 1 98.44 72 PHE B C 1
ATOM 1529 O O . PHE B 1 72 ? 5.305 16.812 -2.945 1 98.44 72 PHE B O 1
ATOM 1536 N N . GLY B 1 73 ? 4.242 17.562 -4.734 1 96.12 73 GLY B N 1
ATOM 1537 C CA . GLY B 1 73 ? 5.207 18.609 -5.023 1 96.12 73 GLY B CA 1
ATOM 1538 C C . GLY B 1 73 ? 4.816 19.953 -4.434 1 96.12 73 GLY B C 1
ATOM 1539 O O . GLY B 1 73 ? 3.885 20.031 -3.629 1 96.12 73 GLY B O 1
ATOM 1540 N N . GLU B 1 74 ? 5.551 20.953 -4.875 1 92.12 74 GLU B N 1
ATOM 1541 C CA . GLU B 1 74 ? 5.258 22.312 -4.438 1 92.12 74 GLU B CA 1
ATOM 1542 C C . GLU B 1 74 ? 3.799 22.672 -4.691 1 92.12 74 GLU B C 1
ATOM 1544 O O . GLU B 1 74 ? 3.262 22.391 -5.766 1 92.12 74 GLU B O 1
ATOM 1549 N N . GLY B 1 75 ? 3.162 23.234 -3.707 1 93.19 75 GLY B N 1
ATOM 1550 C CA . GLY B 1 75 ? 1.751 23.562 -3.826 1 93.19 75 GLY B CA 1
ATOM 1551 C C . GLY B 1 75 ? 0.834 22.438 -3.396 1 93.19 75 GLY B C 1
ATOM 1552 O O . GLY B 1 75 ? -0.381 22.609 -3.305 1 93.19 75 GLY B O 1
ATOM 1553 N N . GLY B 1 76 ? 1.413 21.344 -3.104 1 97 76 GLY B N 1
ATOM 1554 C CA . GLY B 1 76 ? 0.637 20.172 -2.746 1 97 76 GLY B CA 1
ATOM 1555 C C . GLY B 1 76 ? 0.187 20.172 -1.298 1 97 76 GLY B C 1
ATOM 1556 O O . GLY B 1 76 ? -0.529 19.266 -0.865 1 97 76 GLY B O 1
ATOM 1557 N N . GLU B 1 77 ? 0.547 21.234 -0.542 1 97.56 77 GLU B N 1
ATOM 1558 C CA . GLU B 1 77 ? 0.171 21.344 0.863 1 97.56 77 GLU B CA 1
ATOM 1559 C C . GLU B 1 77 ? -1.345 21.297 1.035 1 97.56 77 GLU B C 1
ATOM 1561 O O . GLU B 1 77 ? -1.842 20.766 2.033 1 97.56 77 GLU B O 1
ATOM 1566 N N . ILE B 1 78 ? -2.023 21.844 0.069 1 97.69 78 ILE B N 1
ATOM 1567 C CA . ILE B 1 78 ? -3.48 21.906 0.142 1 97.69 78 ILE B CA 1
ATOM 1568 C C . ILE B 1 78 ? -4.047 20.484 0.195 1 97.69 78 ILE B C 1
ATOM 1570 O O . ILE B 1 78 ? -5 20.219 0.931 1 97.69 78 ILE B O 1
ATOM 1574 N N . HIS B 1 79 ? -3.484 19.578 -0.538 1 98.5 79 HIS B N 1
ATOM 1575 C CA . HIS B 1 79 ? -3.934 18.188 -0.553 1 98.5 79 HIS B CA 1
ATOM 1576 C C . HIS B 1 79 ? -3.604 17.484 0.76 1 98.5 79 HIS B C 1
ATOM 1578 O O . HIS B 1 79 ? -4.43 16.734 1.297 1 98.5 79 HIS B O 1
ATOM 1584 N N . VAL B 1 80 ? -2.367 17.734 1.26 1 98.75 80 VAL B N 1
ATOM 1585 C CA . VAL B 1 80 ? -1.918 17.109 2.502 1 98.75 80 VAL B CA 1
ATOM 1586 C C . VAL B 1 80 ? -2.783 17.594 3.664 1 98.75 80 VAL B C 1
ATOM 1588 O O . VAL B 1 80 ? -3.264 16.797 4.465 1 98.75 80 VAL B O 1
ATOM 1591 N N . LYS B 1 81 ? -3.041 18.859 3.746 1 98.56 81 LYS B N 1
ATOM 1592 C CA . LYS B 1 81 ? -3.824 19.438 4.828 1 98.56 81 LYS B CA 1
ATOM 1593 C C . LYS B 1 81 ? -5.273 18.969 4.781 1 98.56 81 LYS B C 1
ATOM 1595 O O . LYS B 1 81 ? -5.863 18.656 5.816 1 98.56 81 LYS B O 1
ATOM 1600 N N . LYS B 1 82 ? -5.805 18.938 3.605 1 98.69 82 LYS B N 1
ATOM 1601 C CA . LYS B 1 82 ? -7.176 18.453 3.473 1 98.69 82 LYS B CA 1
ATOM 1602 C C . LYS B 1 82 ? -7.305 17.016 3.965 1 98.69 82 LYS B C 1
ATOM 1604 O O . LYS B 1 82 ? -8.211 16.688 4.738 1 98.69 82 LYS B O 1
ATOM 1609 N N . ALA B 1 83 ? -6.43 16.156 3.484 1 98.88 83 ALA B N 1
ATOM 1610 C CA . ALA B 1 83 ? -6.457 14.75 3.896 1 98.88 83 ALA B CA 1
ATOM 1611 C C . ALA B 1 83 ? -6.344 14.617 5.414 1 98.88 83 ALA B C 1
ATOM 1613 O O . ALA B 1 83 ? -7.074 13.844 6.035 1 98.88 83 ALA B O 1
ATOM 1614 N N . TYR B 1 84 ? -5.422 15.43 5.961 1 98.94 84 TYR B N 1
ATOM 1615 C CA . TYR B 1 84 ? -5.23 15.375 7.406 1 98.94 84 TYR B CA 1
ATOM 1616 C C . TYR B 1 84 ? -6.512 15.734 8.141 1 98.94 84 TYR B C 1
ATOM 1618 O O . TYR B 1 84 ? -6.922 15.023 9.07 1 98.94 84 TYR B O 1
ATOM 1626 N N . GLU B 1 85 ? -7.137 16.781 7.727 1 98.88 85 GLU B N 1
ATOM 1627 C CA . GLU B 1 85 ? -8.336 17.281 8.398 1 98.88 85 GLU B CA 1
ATOM 1628 C C . GLU B 1 85 ? -9.453 16.25 8.367 1 98.88 85 GLU B C 1
ATOM 1630 O O . GLU B 1 85 ? -10.211 16.125 9.336 1 98.88 85 GLU B O 1
ATOM 1635 N N . VAL B 1 86 ? -9.539 15.539 7.352 1 98.88 86 VAL B N 1
ATOM 1636 C CA . VAL B 1 86 ? -10.617 14.578 7.18 1 98.88 86 VAL B CA 1
ATOM 1637 C C . VAL B 1 86 ? -10.273 13.281 7.902 1 98.88 86 VAL B C 1
ATOM 1639 O O . VAL B 1 86 ? -11.117 12.703 8.594 1 98.88 86 VAL B O 1
ATOM 1642 N N . LEU B 1 87 ? -9.008 12.797 7.762 1 98.88 87 LEU B N 1
ATOM 1643 C CA . LEU B 1 87 ? -8.625 11.469 8.219 1 98.88 87 LEU B CA 1
ATOM 1644 C C . LEU B 1 87 ? -8.344 11.469 9.719 1 98.88 87 LEU B C 1
ATOM 1646 O O . LEU B 1 87 ? -8.312 10.414 10.352 1 98.88 87 LEU B O 1
ATOM 1650 N N . LYS B 1 88 ? -8.109 12.617 10.32 1 98.75 88 LYS B N 1
ATOM 1651 C CA . LYS B 1 88 ? -7.625 12.695 11.695 1 98.75 88 LYS B CA 1
ATOM 1652 C C . LYS B 1 88 ? -8.703 12.258 12.688 1 98.75 88 LYS B C 1
ATOM 1654 O O . LYS B 1 88 ? -8.398 11.844 13.805 1 98.75 88 LYS B O 1
ATOM 1659 N N . ASP B 1 89 ? -9.984 12.43 12.289 1 98.31 89 ASP B N 1
ATOM 1660 C CA . ASP B 1 89 ? -11.062 12.078 13.203 1 98.31 89 ASP B CA 1
ATOM 1661 C C . ASP B 1 89 ? -11.031 10.594 13.555 1 98.31 89 ASP B C 1
ATOM 1663 O O . ASP B 1 89 ? -11.086 9.742 12.664 1 98.31 89 ASP B O 1
ATOM 1667 N N . GLU B 1 90 ? -10.883 10.227 14.828 1 98.38 90 GLU B N 1
ATOM 1668 C CA . GLU B 1 90 ? -10.828 8.867 15.367 1 98.38 90 GLU B CA 1
ATOM 1669 C C . GLU B 1 90 ? -9.578 8.133 14.891 1 98.38 90 GLU B C 1
ATOM 1671 O O . GLU B 1 90 ? -9.547 6.902 14.867 1 98.38 90 GLU B O 1
ATOM 1676 N N . ALA B 1 91 ? -8.57 8.914 14.453 1 98.75 91 ALA B N 1
ATOM 1677 C CA . ALA B 1 91 ? -7.316 8.336 13.984 1 98.75 91 ALA B CA 1
ATOM 1678 C C . ALA B 1 91 ? -6.312 8.203 15.125 1 98.75 91 ALA B C 1
ATOM 1680 O O . ALA B 1 91 ? -6.48 8.812 16.188 1 98.75 91 ALA B O 1
ATOM 1681 N N . THR B 1 92 ? -5.395 7.34 15.031 1 98.69 92 THR B N 1
ATOM 1682 C CA . THR B 1 92 ? -4.156 7.367 15.805 1 98.69 92 THR B CA 1
ATOM 1683 C C . THR B 1 92 ? -3.086 8.18 15.078 1 98.69 92 THR B C 1
ATOM 1685 O O . THR B 1 92 ? -2.627 7.797 14 1 98.69 92 THR B O 1
ATOM 1688 N N . ILE B 1 93 ? -2.664 9.266 15.672 1 98.62 93 ILE B N 1
ATOM 1689 C CA . ILE B 1 93 ? -1.684 10.148 15.047 1 98.62 93 ILE B CA 1
ATOM 1690 C C . ILE B 1 93 ? -0.272 9.664 15.375 1 98.62 93 ILE B C 1
ATOM 1692 O O . ILE B 1 93 ? 0.102 9.57 16.547 1 98.62 93 ILE B O 1
ATOM 1696 N N . HIS B 1 94 ? 0.474 9.305 14.422 1 98.06 94 HIS B N 1
ATOM 1697 C CA . HIS B 1 94 ? 1.864 8.906 14.617 1 98.06 94 HIS B CA 1
ATOM 1698 C C . HIS B 1 94 ? 2.799 10.109 14.5 1 98.06 94 HIS B C 1
ATOM 1700 O O . HIS B 1 94 ? 3.73 10.258 15.289 1 98.06 94 HIS B O 1
ATOM 1706 N N . VAL B 1 95 ? 2.639 10.891 13.5 1 97.94 95 VAL B N 1
ATOM 1707 C CA . VAL B 1 95 ? 3.328 12.156 13.281 1 97.94 95 VAL B CA 1
ATOM 1708 C C . VAL B 1 95 ? 2.311 13.25 12.961 1 97.94 95 VAL B C 1
ATOM 1710 O O . VAL B 1 95 ? 1.652 13.195 11.914 1 97.94 95 VAL B O 1
ATOM 1713 N N . PRO B 1 96 ? 2.146 14.172 13.844 1 98.06 96 PRO B N 1
ATOM 1714 C CA . PRO B 1 96 ? 1.201 15.258 13.555 1 98.06 96 PRO B CA 1
ATOM 1715 C C . PRO B 1 96 ? 1.604 16.078 12.336 1 98.06 96 PRO B C 1
ATOM 1717 O O . PRO B 1 96 ? 2.791 16.172 12.008 1 98.06 96 PRO B O 1
ATOM 1720 N N . ILE B 1 97 ? 0.671 16.781 11.711 1 98.56 97 ILE B N 1
ATOM 1721 C CA . ILE B 1 97 ? 0.943 17.547 10.5 1 98.56 97 ILE B CA 1
ATOM 1722 C C . ILE B 1 97 ? 1.894 18.688 10.82 1 98.56 97 ILE B C 1
ATOM 1724 O O . ILE B 1 97 ? 1.752 19.359 11.852 1 98.56 97 ILE B O 1
ATOM 1728 N N . GLY B 1 98 ? 2.812 18.875 10.023 1 98.19 98 GLY B N 1
ATOM 1729 C CA . GLY B 1 98 ? 3.807 19.938 10.188 1 98.19 98 GLY B CA 1
ATOM 1730 C C . GLY B 1 98 ? 5.055 19.703 9.352 1 98.19 98 GLY B C 1
ATOM 1731 O O . GLY B 1 98 ? 5.117 18.75 8.562 1 98.19 98 GLY B O 1
ATOM 1732 N N . PRO B 1 99 ? 6.016 20.609 9.438 1 97.19 99 PRO B N 1
ATOM 1733 C CA . PRO B 1 99 ? 7.262 20.438 8.695 1 97.19 99 PRO B CA 1
ATOM 1734 C C . PRO B 1 99 ? 8.195 19.406 9.312 1 97.19 99 PRO B C 1
ATOM 1736 O O . PRO B 1 99 ? 8.086 19.109 10.508 1 97.19 99 PRO B O 1
ATOM 1739 N N . CYS B 1 100 ? 8.953 18.766 8.555 1 94 100 CYS B N 1
ATOM 1740 C CA . CYS B 1 100 ? 10.062 17.922 8.992 1 94 100 CYS B CA 1
ATOM 1741 C C . CYS B 1 100 ? 11.32 18.203 8.172 1 94 100 CYS B C 1
ATOM 1743 O O . CYS B 1 100 ? 11.359 19.172 7.414 1 94 100 CYS B O 1
ATOM 1745 N N . ASP B 1 101 ? 12.383 17.531 8.344 1 90.69 101 ASP B N 1
ATOM 1746 C CA . ASP B 1 101 ? 13.68 17.828 7.75 1 90.69 101 ASP B CA 1
ATOM 1747 C C . ASP B 1 101 ? 13.617 17.797 6.227 1 90.69 101 ASP B C 1
ATOM 1749 O O . ASP B 1 101 ? 14.305 18.562 5.547 1 90.69 101 ASP B O 1
ATOM 1753 N N . TYR B 1 102 ? 12.742 16.953 5.695 1 90.75 102 TYR B N 1
ATOM 1754 C CA . TYR B 1 102 ? 12.766 16.75 4.25 1 90.75 102 TYR B CA 1
ATOM 1755 C C . TYR B 1 102 ? 11.477 17.266 3.613 1 90.75 102 TYR B C 1
ATOM 1757 O O . TYR B 1 102 ? 11.312 17.203 2.393 1 90.75 102 TYR B O 1
ATOM 1765 N N . SER B 1 103 ? 10.539 17.781 4.344 1 96.25 103 SER B N 1
ATOM 1766 C CA . SER B 1 103 ? 9.258 18.203 3.803 1 96.25 103 SER B CA 1
ATOM 1767 C C . SER B 1 103 ? 8.695 19.391 4.598 1 96.25 103 SER B C 1
ATOM 1769 O O . SER B 1 103 ? 8.734 19.391 5.828 1 96.25 103 SER B O 1
ATOM 1771 N N . PRO B 1 104 ? 8.125 20.375 3.969 1 97.44 104 PRO B N 1
ATOM 1772 C CA . PRO B 1 104 ? 7.504 21.5 4.672 1 97.44 104 PRO B CA 1
ATOM 1773 C C . PRO B 1 104 ? 6.16 21.141 5.293 1 97.44 104 PRO B C 1
ATOM 1775 O O . PRO B 1 104 ? 5.625 21.891 6.105 1 97.44 104 PRO B O 1
ATOM 1778 N N . CYS B 1 105 ? 5.57 20.031 4.914 1 98.44 105 CYS B N 1
ATOM 1779 C CA . CYS B 1 105 ? 4.258 19.609 5.398 1 98.44 105 CYS B CA 1
ATOM 1780 C C . CYS B 1 105 ? 4.086 18.094 5.273 1 98.44 105 CYS B C 1
ATOM 1782 O O . CYS B 1 105 ? 4.133 17.547 4.172 1 98.44 105 CYS B O 1
ATOM 1784 N N . MET B 1 106 ? 3.82 17.484 6.387 1 98.56 106 MET B N 1
ATOM 1785 C CA . MET B 1 106 ? 3.723 16.031 6.402 1 98.56 106 MET B CA 1
ATOM 1786 C C . MET B 1 106 ? 2.893 15.547 7.59 1 98.56 106 MET B C 1
ATOM 1788 O O . MET B 1 106 ? 2.795 16.25 8.602 1 98.56 106 MET B O 1
ATOM 1792 N N . PHE B 1 107 ? 2.295 14.453 7.449 1 98.81 107 PHE B N 1
ATOM 1793 C CA . PHE B 1 107 ? 1.72 13.75 8.594 1 98.81 107 PHE B CA 1
ATOM 1794 C C . PHE B 1 107 ? 1.77 12.242 8.375 1 98.81 107 PHE B C 1
ATOM 1796 O O . PHE B 1 107 ? 1.96 11.773 7.25 1 98.81 107 PHE B O 1
ATOM 1803 N N . SER B 1 108 ? 1.64 11.516 9.367 1 98.81 108 SER B N 1
ATOM 1804 C CA . SER B 1 108 ? 1.428 10.078 9.359 1 98.81 108 SER B CA 1
ATOM 1805 C C . SER B 1 108 ? 0.406 9.664 10.414 1 98.81 108 SER B C 1
ATOM 1807 O O . SER B 1 108 ? 0.485 10.094 11.57 1 98.81 108 SER B O 1
ATOM 1809 N N . LEU B 1 109 ? -0.541 8.867 10.023 1 98.88 109 LEU B N 1
ATOM 1810 C CA . LEU B 1 109 ? -1.566 8.438 10.969 1 98.88 109 LEU B CA 1
ATOM 1811 C C . LEU B 1 109 ? -2.213 7.133 10.516 1 98.88 109 LEU B C 1
ATOM 1813 O O . LEU B 1 109 ? -2.037 6.711 9.367 1 98.88 109 LEU B O 1
ATOM 1817 N N . VAL B 1 110 ? -2.838 6.445 11.359 1 98.88 110 VAL B N 1
ATOM 1818 C CA . VAL B 1 110 ? -3.748 5.34 11.07 1 98.88 110 VAL B CA 1
ATOM 1819 C C . VAL B 1 110 ? -5.195 5.816 11.188 1 98.88 110 VAL B C 1
ATOM 1821 O O . VAL B 1 110 ? -5.625 6.238 12.266 1 98.88 110 VAL B O 1
ATOM 1824 N N . ASP B 1 111 ? -5.934 5.801 10.133 1 98.88 111 ASP B N 1
ATOM 1825 C CA . ASP B 1 111 ? -7.285 6.359 10.148 1 98.88 111 ASP B CA 1
ATOM 1826 C C . ASP B 1 111 ? -8.258 5.414 10.859 1 98.88 111 ASP B C 1
ATOM 1828 O O . ASP B 1 111 ? -7.852 4.371 11.375 1 98.88 111 ASP B O 1
ATOM 1832 N N . LYS B 1 112 ? -9.5 5.77 10.969 1 98.69 112 LYS B N 1
ATOM 1833 C CA . LYS B 1 112 ? -10.484 5.051 11.773 1 98.69 112 LYS B CA 1
ATOM 1834 C C . LYS B 1 112 ? -10.719 3.646 11.234 1 98.69 112 LYS B C 1
ATOM 1836 O O . LYS B 1 112 ? -11.25 2.783 11.938 1 98.69 112 LYS B O 1
ATOM 1841 N N . PHE B 1 113 ? -10.344 3.357 9.969 1 98.75 113 PHE B N 1
ATOM 1842 C CA . PHE B 1 113 ? -10.523 2.037 9.375 1 98.75 113 PHE B CA 1
ATOM 1843 C C . PHE B 1 113 ? -9.25 1.207 9.5 1 98.75 113 PHE B C 1
ATOM 1845 O O . PHE B 1 113 ? -9.188 0.076 9.016 1 98.75 113 PHE B O 1
ATOM 1852 N N . GLY B 1 114 ? -8.203 1.816 10.086 1 98.62 114 GLY B N 1
ATOM 1853 C CA . GLY B 1 114 ? -6.969 1.08 10.32 1 98.62 114 GLY B CA 1
ATOM 1854 C C . GLY B 1 114 ? -5.98 1.198 9.18 1 98.62 114 GLY B C 1
ATOM 1855 O O . GLY B 1 114 ? -5.008 0.442 9.109 1 98.62 114 GLY B O 1
ATOM 1856 N N . VAL B 1 115 ? -6.176 2.061 8.281 1 98.88 115 VAL B N 1
ATOM 1857 C CA . VAL B 1 115 ? -5.273 2.246 7.148 1 98.88 115 VAL B CA 1
ATOM 1858 C C . VAL B 1 115 ? -4.16 3.219 7.527 1 98.88 115 VAL B C 1
ATOM 1860 O O . VAL B 1 115 ? -4.426 4.301 8.055 1 98.88 115 VAL B O 1
ATOM 1863 N N . TYR B 1 116 ? -2.955 2.834 7.305 1 98.94 116 TYR B N 1
ATOM 1864 C CA . TYR B 1 116 ? -1.778 3.609 7.68 1 98.94 116 TYR B CA 1
ATOM 1865 C C . TYR B 1 116 ? -1.325 4.504 6.535 1 98.94 116 TYR B C 1
ATOM 1867 O O . TYR B 1 116 ? -0.908 4.016 5.484 1 98.94 116 TYR B O 1
ATOM 1875 N N . TRP B 1 117 ? -1.379 5.84 6.754 1 98.94 117 TRP B N 1
ATOM 1876 C CA . TRP B 1 117 ? -1.109 6.832 5.719 1 98.94 117 TRP B CA 1
ATOM 1877 C C . TRP B 1 117 ? 0.104 7.68 6.082 1 98.94 117 TRP B C 1
ATOM 1879 O O . TRP B 1 117 ? 0.308 8.016 7.254 1 98.94 117 TRP B O 1
ATOM 1889 N N . CYS B 1 118 ? 0.82 8.023 5.148 1 98.88 118 CYS B N 1
ATOM 1890 C CA . CYS B 1 118 ? 1.796 9.109 5.207 1 98.88 118 CYS B CA 1
ATOM 1891 C C . CYS B 1 118 ? 1.671 10.023 3.996 1 98.88 118 CYS B C 1
ATOM 1893 O O . CYS B 1 118 ? 1.813 9.57 2.855 1 98.88 118 CYS B O 1
ATOM 1895 N N . LEU B 1 119 ? 1.368 11.203 4.137 1 98.81 119 LEU B N 1
ATOM 1896 C CA . LEU B 1 119 ? 1.342 12.188 3.061 1 98.81 119 LEU B CA 1
ATOM 1897 C C . LEU B 1 119 ? 2.314 13.328 3.342 1 98.81 119 LEU B C 1
ATOM 1899 O O . LEU B 1 119 ? 2.424 13.789 4.48 1 98.81 119 LEU B O 1
ATOM 1903 N N . PHE B 1 120 ? 2.99 13.742 2.287 1 98.69 120 PHE B N 1
ATOM 1904 C CA . PHE B 1 120 ? 3.957 14.812 2.482 1 98.69 120 PHE B CA 1
ATOM 1905 C C . PHE B 1 120 ? 4.18 15.586 1.188 1 98.69 120 PHE B C 1
ATOM 1907 O O . PHE B 1 120 ? 3.736 15.164 0.12 1 98.69 120 PHE B O 1
ATOM 1914 N N . VAL B 1 121 ? 4.812 16.688 1.346 1 98.06 121 VAL B N 1
ATOM 1915 C CA . VAL B 1 121 ? 5.164 17.547 0.218 1 98.06 121 VAL B CA 1
ATOM 1916 C C . VAL B 1 121 ? 6.652 17.422 -0.086 1 98.06 121 VAL B C 1
ATOM 1918 O O . VAL B 1 121 ? 7.477 17.359 0.83 1 98.06 121 VAL B O 1
#

Radius of gyration: 17.25 Å; Cα contacts (8 Å, |Δi|>4): 594; chains: 2; bounding box: 50×44×38 Å